Protein AF-A0A7S4B720-F1 (afdb_monomer_lite)

pLDDT: mean 81.66, std 22.0, range [28.72, 98.75]

Secondary structure (DSSP, 8-state):
-EEEEE-TTSS--GGGT-SS---TT-SS---PPTTS--HHHHHHHHHIIIIIHHHHHHHHHTTT--EEEEE-HHHHHH-HHHHHHHHHHHHTTSEEEEE--SSS--GGGS-HHHHHHHHHHHHHHHHHHT----EE--SS---SSHHHHHHHH---SEE----S-SS-EEEEEEEE--TTHHHHHHHHTTT-PPP--PPPP-----------TTS-HHHHHHHHHHHHHHHHHHTT-PPPPPPPEEEEEEEE----SSSBGGGGSTTSS-SSHHHHHHHHHHHHHHHHHHHHTTPPP----EEE-TTTTTSHHHHS--TTS-GGGTTS--HHHHHHHHHH--

Foldseek 3Di:
DEEEEQAQQQAQFLVVVHQDGAQALAQRGDPDHGNDGDPSSNVLSVCLLVFLVVLVVVVCVVLLAAYEYQYQLSSCVVRVVVLVVLLVCVVVVRYAYAHAWVGLDDQQPDDPVVSLVRVLVSQVSCCVRRRGHQEYEYNAAHHPCNVQSCVVSVSHQAYARAADDQAKDKDKDKYFDDPPVPVVVVVVVVVDDDPDDDDDDDDDDDDDDPPCPDPPVVNVVLVVVVVVCVVCVVVVHHDDDDGDIDIDMHMYDYADPQLELSQCHPPGDDDFLVRSLVSVVVVVVVQVVCVVVVHDRGHDYHHHYSSGCSDCRNVPPDPPDDVVCVVPPDSVNVVVVVVVVD

Organism: Chrysotila carterae (NCBI:txid1322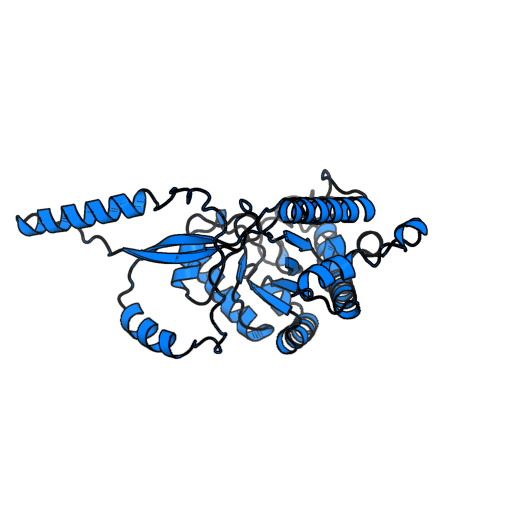1)

Structure (mmCIF, N/CA/C/O backbone):
data_AF-A0A7S4B720-F1
#
_entry.id   AF-A0A7S4B720-F1
#
loop_
_atom_site.group_PDB
_atom_site.id
_atom_site.type_symbol
_atom_site.label_atom_id
_atom_site.label_alt_id
_atom_site.label_comp_id
_atom_site.label_asym_id
_atom_site.label_entity_id
_atom_site.label_seq_id
_atom_site.pdbx_PDB_ins_code
_atom_site.Cartn_x
_atom_site.Cartn_y
_atom_site.Cartn_z
_atom_site.occupancy
_atom_site.B_iso_or_equiv
_atom_site.auth_seq_id
_atom_site.auth_comp_id
_atom_site.auth_asym_id
_atom_site.auth_atom_id
_atom_site.pdbx_PDB_model_num
ATOM 1 N N . ASN A 1 1 ? 4.677 -9.109 -8.333 1.00 90.81 1 ASN A N 1
ATOM 2 C CA . ASN A 1 1 ? 3.572 -8.506 -7.565 1.00 90.81 1 ASN A CA 1
ATOM 3 C C . ASN A 1 1 ? 3.726 -6.988 -7.593 1.00 90.81 1 ASN A C 1
ATOM 5 O O . ASN A 1 1 ? 4.637 -6.477 -6.957 1.00 90.81 1 ASN A O 1
ATOM 9 N N . PHE A 1 2 ? 2.922 -6.273 -8.382 1.00 97.00 2 PHE A N 1
ATOM 10 C CA . PHE A 1 2 ? 2.927 -4.805 -8.377 1.00 97.00 2 PHE A CA 1
ATOM 11 C C . PHE A 1 2 ? 1.880 -4.303 -7.385 1.00 97.00 2 PHE A C 1
ATOM 13 O O . PHE A 1 2 ? 0.695 -4.568 -7.581 1.00 97.00 2 PHE A O 1
ATOM 20 N N . CYS A 1 3 ? 2.309 -3.562 -6.366 1.00 98.25 3 CYS A N 1
ATOM 21 C CA . CYS A 1 3 ? 1.429 -3.014 -5.339 1.00 98.25 3 CYS A CA 1
ATOM 22 C C . CYS A 1 3 ? 1.269 -1.506 -5.541 1.00 98.25 3 CYS A C 1
ATOM 24 O O . CYS A 1 3 ? 2.248 -0.765 -5.431 1.00 98.25 3 CYS A O 1
ATOM 26 N N . ILE A 1 4 ? 0.050 -1.051 -5.833 1.00 98.50 4 ILE A N 1
ATOM 27 C CA . ILE A 1 4 ? -0.283 0.375 -5.944 1.00 98.50 4 ILE A CA 1
ATOM 28 C C . ILE A 1 4 ? -0.921 0.816 -4.627 1.00 98.50 4 ILE A C 1
ATOM 30 O O . ILE A 1 4 ? -2.033 0.393 -4.316 1.00 98.50 4 ILE A O 1
ATOM 34 N N . ASN A 1 5 ? -0.219 1.651 -3.866 1.00 98.56 5 ASN A N 1
ATOM 35 C CA . ASN A 1 5 ? -0.662 2.152 -2.567 1.00 98.56 5 ASN A CA 1
ATOM 36 C C . ASN A 1 5 ? -1.578 3.363 -2.777 1.00 98.56 5 ASN A C 1
ATOM 38 O O . ASN A 1 5 ? -1.153 4.358 -3.355 1.00 98.56 5 ASN A O 1
ATOM 42 N N . LEU A 1 6 ? -2.837 3.261 -2.359 1.00 98.44 6 LEU A N 1
ATOM 43 C CA . LEU A 1 6 ? -3.847 4.315 -2.449 1.00 98.44 6 LEU A CA 1
ATOM 44 C C . LEU A 1 6 ? -4.087 4.857 -1.044 1.00 98.44 6 LEU A C 1
ATOM 46 O O . LEU A 1 6 ? -4.819 4.256 -0.257 1.00 98.44 6 LEU A O 1
ATOM 50 N N . GLU A 1 7 ? -3.422 5.963 -0.741 1.00 98.19 7 GLU A N 1
ATOM 51 C CA . GLU A 1 7 ? -3.312 6.511 0.619 1.00 98.19 7 GLU A CA 1
ATOM 52 C C . GLU A 1 7 ? -3.725 7.985 0.663 1.00 98.19 7 GLU A C 1
ATOM 54 O O . GLU A 1 7 ? -3.916 8.555 1.732 1.00 98.19 7 GLU A O 1
ATOM 59 N N . GLU A 1 8 ? -3.852 8.618 -0.504 1.00 97.62 8 GLU A N 1
ATOM 60 C CA . GLU A 1 8 ? -4.154 10.032 -0.647 1.00 97.62 8 GLU A CA 1
ATOM 61 C C . GLU A 1 8 ? -5.555 10.367 -0.120 1.00 97.62 8 GLU A C 1
ATOM 63 O O . GLU A 1 8 ? -6.555 9.803 -0.568 1.00 97.62 8 GLU A O 1
ATOM 68 N N . GLY A 1 9 ? -5.624 11.276 0.850 1.00 96.38 9 GLY A N 1
ATOM 69 C CA . GLY A 1 9 ? -6.820 11.618 1.615 1.00 96.38 9 GLY A CA 1
ATOM 70 C C . GLY A 1 9 ? -7.002 10.806 2.902 1.00 96.38 9 GLY A C 1
ATOM 71 O O . GLY A 1 9 ? -7.971 11.064 3.616 1.00 96.38 9 GLY A O 1
ATOM 72 N N . ALA A 1 10 ? -6.116 9.852 3.196 1.00 97.50 10 ALA A N 1
ATOM 73 C CA . ALA A 1 10 ? -6.143 9.009 4.393 1.00 97.50 10 ALA A CA 1
ATOM 74 C C . ALA A 1 10 ? -4.924 9.222 5.313 1.00 97.50 10 ALA A C 1
ATOM 76 O O . ALA A 1 10 ? -4.815 8.567 6.350 1.00 97.50 10 ALA A O 1
ATOM 77 N N . GLU A 1 11 ? -3.999 10.102 4.935 1.00 95.81 11 GLU A N 1
ATOM 78 C CA . GLU A 1 11 ? -2.823 10.485 5.711 1.00 95.81 11 GLU A CA 1
ATOM 79 C C . GLU A 1 11 ? -3.152 11.305 6.971 1.00 95.81 11 GLU A C 1
ATOM 81 O O . GLU A 1 11 ? -4.201 11.952 7.028 1.00 95.81 11 GLU A O 1
ATOM 86 N N . PRO A 1 12 ? -2.230 11.353 7.958 1.00 94.56 12 PRO A N 1
ATOM 87 C CA . PRO A 1 12 ? -2.345 12.268 9.088 1.00 94.56 12 PRO A CA 1
ATOM 88 C C . PRO A 1 12 ? -2.553 13.720 8.646 1.00 94.56 12 PRO A C 1
ATOM 90 O O . PRO A 1 12 ? -1.762 14.264 7.864 1.00 94.56 12 PRO A O 1
ATOM 93 N N . SER A 1 13 ? -3.624 14.335 9.147 1.00 94.12 13 SER A N 1
ATOM 94 C CA . SER A 1 13 ? -4.125 15.625 8.684 1.00 94.12 13 SER A CA 1
ATOM 95 C C . SER A 1 13 ? -4.808 16.406 9.813 1.00 94.12 13 SER A C 1
ATOM 97 O O . SER A 1 13 ? -5.726 15.913 10.468 1.00 94.12 13 SER A O 1
ATOM 99 N N . ILE A 1 14 ? -4.410 17.667 10.022 1.00 94.75 14 ILE A N 1
ATOM 100 C CA . ILE A 1 14 ? -4.999 18.532 11.065 1.00 94.75 14 ILE A CA 1
ATOM 101 C C . ILE A 1 14 ? -6.526 18.703 10.901 1.00 94.75 14 ILE A C 1
ATOM 103 O O . ILE A 1 14 ? -7.237 18.607 11.902 1.00 94.75 14 ILE A O 1
ATOM 107 N N . PRO A 1 15 ? -7.084 18.929 9.687 1.00 94.00 15 PRO A N 1
ATOM 108 C CA . PRO A 1 15 ? -8.534 18.935 9.469 1.00 94.00 15 PRO A CA 1
ATOM 109 C C . PRO A 1 15 ? -9.268 17.666 9.916 1.00 94.00 15 PRO A C 1
ATOM 111 O O . PRO A 1 15 ? -10.451 17.747 10.245 1.00 94.00 15 PRO A O 1
ATOM 114 N N . ASP A 1 16 ? -8.581 16.523 9.944 1.00 94.31 16 ASP A N 1
ATOM 115 C CA . ASP A 1 16 ? -9.145 15.240 10.370 1.00 94.31 16 ASP A CA 1
ATOM 116 C C . ASP A 1 16 ? -9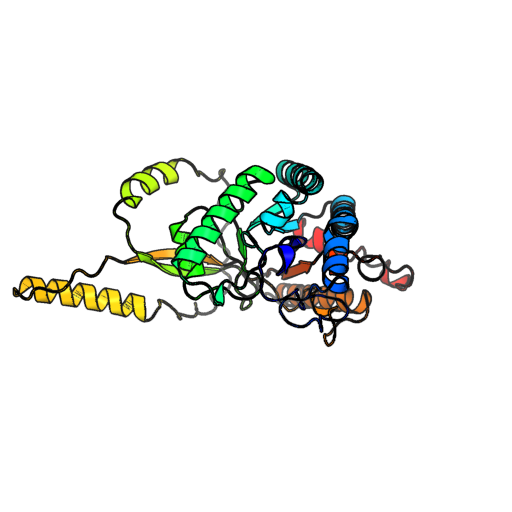.029 15.010 11.885 1.00 94.31 16 ASP A C 1
ATOM 118 O O . ASP A 1 16 ? -9.515 14.003 12.398 1.00 94.31 16 ASP A O 1
ATOM 122 N N . GLY A 1 17 ? -8.438 15.965 12.610 1.00 94.25 17 GLY A N 1
ATOM 123 C CA . GLY A 1 17 ? -8.254 15.913 14.057 1.00 94.25 17 GLY A CA 1
ATOM 124 C C . GLY A 1 17 ? -6.911 15.338 14.502 1.00 94.25 17 GLY A C 1
ATOM 125 O O . GLY A 1 17 ? -6.712 15.168 15.706 1.00 94.25 17 GLY A O 1
ATOM 126 N N . ASP A 1 18 ? -5.989 15.068 13.576 1.00 94.25 18 ASP A N 1
ATOM 127 C CA . ASP A 1 18 ? -4.639 14.631 13.926 1.00 94.25 18 ASP A CA 1
ATOM 128 C C . ASP A 1 18 ? -3.810 15.781 14.511 1.00 94.25 18 ASP A C 1
ATOM 130 O O . ASP A 1 18 ? -4.043 16.961 14.242 1.00 94.25 18 ASP A O 1
ATOM 134 N N . ALA A 1 19 ? -2.813 15.434 15.326 1.00 92.88 19 ALA A N 1
ATOM 135 C CA . ALA A 1 19 ? -1.948 16.419 15.973 1.00 92.88 19 ALA A CA 1
ATOM 136 C C . ALA A 1 19 ? -0.951 17.074 15.001 1.00 92.88 19 ALA A C 1
ATOM 138 O O . ALA A 1 19 ? -0.502 18.196 15.244 1.00 92.88 19 ALA A O 1
ATOM 139 N N . GLU A 1 20 ? -0.593 16.383 13.918 1.00 91.50 20 GLU A N 1
ATOM 140 C CA . GLU A 1 20 ? 0.465 16.779 12.989 1.00 91.50 20 GLU A CA 1
ATOM 141 C C . GLU A 1 20 ? 0.055 16.495 11.539 1.00 91.50 20 GLU A C 1
ATOM 143 O O . GLU A 1 20 ? -0.683 15.550 11.256 1.00 91.50 20 GLU A O 1
ATOM 148 N N . SER A 1 21 ? 0.558 17.317 10.615 1.00 90.69 21 SER A N 1
ATOM 149 C CA . SER A 1 21 ? 0.456 17.044 9.178 1.00 90.69 21 SER A CA 1
ATOM 150 C C . SER A 1 21 ? 1.475 15.975 8.781 1.00 90.69 21 SER A C 1
ATOM 152 O O . SER A 1 21 ? 2.580 15.941 9.324 1.00 90.69 21 SER A O 1
ATOM 154 N N . THR A 1 22 ? 1.152 15.125 7.804 1.00 89.94 22 THR A N 1
ATOM 155 C CA . THR A 1 22 ? 2.112 14.115 7.338 1.00 89.94 22 THR A CA 1
ATOM 156 C C . THR A 1 22 ? 3.419 14.737 6.824 1.00 89.94 22 THR A C 1
ATOM 158 O O . THR A 1 22 ? 3.431 15.630 5.980 1.00 89.94 22 THR A O 1
ATOM 161 N N . ALA A 1 23 ? 4.546 14.214 7.306 1.00 87.19 23 ALA A N 1
ATOM 162 C CA . ALA A 1 23 ? 5.879 14.505 6.774 1.00 87.19 23 ALA A CA 1
ATOM 163 C C . ALA A 1 23 ? 6.414 13.374 5.879 1.00 87.19 23 ALA A C 1
ATOM 165 O O . ALA A 1 23 ? 7.446 13.512 5.219 1.00 87.19 23 ALA A O 1
ATOM 166 N N . SER A 1 24 ? 5.751 12.215 5.893 1.00 88.19 24 SER A N 1
ATOM 167 C CA . SER A 1 24 ? 6.260 11.001 5.261 1.00 88.19 24 SER A CA 1
ATOM 168 C C . SER A 1 24 ? 5.882 10.943 3.787 1.00 88.19 24 SER A C 1
ATOM 170 O O . SER A 1 24 ? 4.737 11.194 3.422 1.00 88.19 24 SER A O 1
ATOM 172 N N . LEU A 1 25 ? 6.844 10.535 2.953 1.00 89.50 25 LEU A N 1
ATOM 173 C CA . LEU A 1 25 ? 6.674 10.380 1.504 1.00 89.50 25 LEU A CA 1
ATOM 174 C C . LEU A 1 25 ? 6.223 11.677 0.797 1.00 89.50 25 LEU A C 1
ATOM 176 O O . LEU A 1 25 ? 5.516 11.620 -0.205 1.00 89.50 25 LEU A O 1
ATOM 180 N N . CYS A 1 26 ? 6.679 12.826 1.308 1.00 89.44 26 CYS A N 1
ATOM 181 C CA . CYS A 1 26 ? 6.586 14.147 0.677 1.00 89.44 26 CYS A CA 1
ATOM 182 C C . CYS A 1 26 ? 7.930 14.539 0.036 1.00 89.44 26 CYS A C 1
ATOM 184 O O . CYS A 1 26 ? 8.987 14.129 0.515 1.00 89.44 26 CYS A O 1
ATOM 186 N N . GLU A 1 27 ? 7.912 15.387 -0.998 1.00 88.38 27 GLU A N 1
ATOM 187 C CA . GLU A 1 27 ? 9.112 15.829 -1.741 1.00 88.38 27 GLU A CA 1
ATOM 188 C C . GLU A 1 27 ? 10.078 16.702 -0.934 1.00 88.38 27 GLU A C 1
ATOM 190 O O . GLU A 1 27 ? 11.240 16.834 -1.305 1.00 88.38 27 GLU A O 1
ATOM 195 N N . CYS A 1 28 ? 9.619 17.330 0.145 1.00 81.25 28 CYS A N 1
ATOM 196 C CA . CYS A 1 28 ? 10.456 18.162 1.013 1.00 81.25 28 CYS A CA 1
ATOM 197 C C . CYS A 1 28 ? 10.357 17.780 2.495 1.00 81.25 28 CYS A C 1
ATOM 199 O O . CYS A 1 28 ? 10.908 18.484 3.332 1.00 81.25 28 CYS A O 1
ATOM 201 N N . GLY A 1 29 ? 9.674 16.678 2.827 1.00 81.31 29 GLY A N 1
ATOM 202 C CA . GLY A 1 29 ? 9.188 16.458 4.191 1.00 81.31 29 GLY A CA 1
ATOM 203 C C . GLY A 1 29 ? 8.140 17.504 4.594 1.00 81.31 29 GLY A C 1
ATOM 204 O O . GLY A 1 29 ? 7.589 18.186 3.730 1.00 81.31 29 GLY A O 1
ATOM 205 N N . SER A 1 30 ? 7.875 17.608 5.896 1.00 82.56 30 SER A N 1
ATOM 206 C CA . SER A 1 30 ? 7.086 18.683 6.507 1.00 82.56 30 SER A CA 1
ATOM 207 C C . SER A 1 30 ? 7.862 19.229 7.700 1.00 82.56 30 SER A C 1
ATOM 209 O O . SER A 1 30 ? 8.307 18.457 8.549 1.00 82.56 30 SER A O 1
ATOM 211 N N . ASP A 1 31 ? 8.003 20.553 7.746 1.00 84.69 31 ASP A N 1
ATOM 212 C CA . ASP A 1 31 ? 8.558 21.300 8.884 1.00 84.69 31 ASP A CA 1
ATOM 213 C C . ASP A 1 31 ? 7.449 22.039 9.662 1.00 84.69 31 ASP A C 1
ATOM 215 O O . ASP A 1 31 ? 7.727 22.888 10.516 1.00 84.69 31 ASP A O 1
ATOM 219 N N . ALA A 1 32 ? 6.174 21.772 9.348 1.00 90.12 32 ALA A N 1
ATOM 220 C CA . ALA A 1 32 ? 5.057 22.429 10.013 1.00 90.12 32 ALA A CA 1
ATOM 221 C C . ALA A 1 32 ? 4.979 22.006 11.493 1.00 90.12 32 ALA A C 1
ATOM 223 O O . ALA A 1 32 ? 4.982 20.809 11.789 1.00 90.12 32 ALA A O 1
ATOM 224 N N . PRO A 1 33 ? 4.874 22.958 12.442 1.00 91.19 33 PRO A N 1
ATOM 225 C CA . PRO A 1 33 ? 4.701 22.623 13.851 1.00 91.19 33 PRO A CA 1
ATOM 226 C C . PRO A 1 33 ? 3.392 21.858 14.120 1.00 91.19 33 PRO A C 1
ATOM 228 O O . PRO A 1 33 ? 2.418 22.039 13.380 1.00 91.19 33 PRO A O 1
ATOM 231 N N . PRO A 1 34 ? 3.308 21.092 15.225 1.00 92.94 34 PRO A N 1
ATOM 232 C CA . PRO A 1 34 ? 2.064 20.449 15.641 1.00 92.94 34 PRO A CA 1
ATOM 233 C C . PRO A 1 34 ? 0.896 21.439 15.739 1.00 92.94 34 PRO A C 1
ATOM 235 O O . PRO A 1 34 ? 1.052 22.569 16.212 1.00 92.94 34 PRO A O 1
ATOM 238 N N . GLY A 1 35 ? -0.282 21.018 15.281 1.00 94.50 35 GLY A N 1
ATOM 239 C CA . GLY A 1 35 ? -1.492 21.842 15.200 1.00 94.50 35 GLY A CA 1
ATOM 240 C C . GLY A 1 35 ? -1.545 22.811 14.011 1.00 94.50 35 GLY A C 1
ATOM 241 O O . GLY A 1 35 ? -2.560 23.487 13.835 1.00 94.50 35 GLY A O 1
ATOM 242 N N . ILE A 1 36 ? -0.497 22.886 13.183 1.00 95.44 36 ILE A N 1
ATOM 243 C CA . ILE A 1 36 ? -0.461 23.711 11.971 1.00 95.44 36 ILE A CA 1
ATOM 244 C C . ILE A 1 36 ? -0.543 22.822 10.730 1.00 95.44 36 ILE A C 1
ATOM 246 O O . ILE A 1 36 ? 0.122 21.792 10.618 1.00 95.44 36 ILE A O 1
ATOM 250 N N . ARG A 1 37 ? -1.379 23.242 9.778 1.00 95.25 37 ARG A N 1
ATOM 251 C CA . ARG A 1 37 ? -1.509 22.591 8.474 1.00 95.25 37 ARG A CA 1
ATOM 252 C C . ARG A 1 37 ? -0.276 22.838 7.618 1.00 95.25 37 ARG A C 1
ATOM 254 O O . ARG A 1 37 ? 0.088 23.994 7.394 1.00 95.25 37 ARG A O 1
ATOM 261 N N . ASP A 1 38 ? 0.293 21.769 7.077 1.00 95.25 38 ASP A N 1
ATOM 262 C CA . ASP A 1 38 ? 1.259 21.852 5.987 1.00 95.25 38 ASP A CA 1
ATOM 263 C C . ASP A 1 38 ? 0.534 21.759 4.639 1.00 95.25 38 ASP A C 1
ATOM 265 O O . ASP A 1 38 ? 0.298 20.680 4.096 1.00 95.25 38 ASP A O 1
ATOM 269 N N . LEU A 1 39 ? 0.202 22.919 4.076 1.00 94.75 39 LEU A N 1
ATOM 270 C CA . LEU A 1 39 ? -0.474 22.992 2.781 1.00 94.75 39 LEU A CA 1
ATOM 271 C C . LEU A 1 39 ? 0.395 22.467 1.627 1.00 94.75 39 LEU A C 1
ATOM 273 O O . LEU A 1 39 ? -0.147 22.061 0.598 1.00 94.75 39 LEU A O 1
ATOM 277 N N . ALA A 1 40 ? 1.726 22.473 1.768 1.00 93.75 40 ALA A N 1
ATOM 278 C CA . ALA A 1 40 ? 2.601 21.887 0.763 1.00 93.75 40 ALA A CA 1
ATOM 279 C C . ALA A 1 40 ? 2.460 20.362 0.786 1.00 93.75 40 ALA A C 1
ATOM 281 O O . ALA A 1 40 ? 2.178 19.781 -0.262 1.00 93.75 40 ALA A O 1
ATOM 282 N N . ALA A 1 41 ? 2.554 19.736 1.963 1.00 93.56 41 ALA A N 1
ATOM 283 C CA . ALA A 1 41 ? 2.352 18.295 2.123 1.00 93.56 41 ALA A CA 1
ATOM 284 C C . ALA A 1 41 ? 0.955 17.849 1.655 1.00 93.56 41 ALA A C 1
ATOM 286 O O . ALA A 1 41 ? 0.851 16.921 0.852 1.00 93.56 41 ALA A O 1
ATOM 287 N N . GLU A 1 42 ? -0.104 18.555 2.068 1.00 95.38 42 GLU A N 1
ATOM 288 C CA . GLU A 1 42 ? -1.479 18.285 1.618 1.00 95.38 42 GLU A CA 1
ATOM 289 C C . GLU A 1 42 ? -1.576 18.329 0.083 1.00 95.38 42 GLU A C 1
ATOM 291 O O . GLU A 1 42 ? -2.041 17.380 -0.545 1.00 95.38 42 GLU A O 1
ATOM 296 N N . SER A 1 43 ? -1.042 19.380 -0.553 1.00 95.56 43 SER A N 1
ATOM 297 C CA . SER A 1 43 ? -1.082 19.513 -2.017 1.00 95.56 43 SER A CA 1
ATOM 298 C C . SER A 1 43 ? -0.273 18.436 -2.763 1.00 95.56 43 SER A C 1
ATOM 300 O O . SER A 1 43 ? -0.603 18.082 -3.900 1.00 95.56 43 SER A O 1
ATOM 302 N N . MET A 1 44 ? 0.772 17.878 -2.138 1.00 95.81 44 MET A N 1
ATOM 303 C CA . MET A 1 44 ? 1.531 16.749 -2.690 1.00 95.81 44 MET A CA 1
ATOM 304 C C . MET A 1 44 ? 0.717 15.455 -2.644 1.00 95.81 44 MET A C 1
ATOM 306 O O . MET A 1 44 ? 0.695 14.716 -3.630 1.00 95.81 44 MET A O 1
ATOM 310 N N . PHE A 1 45 ? 0.004 15.195 -1.547 1.00 96.50 45 PHE A N 1
ATOM 311 C CA . PHE A 1 45 ? -0.931 14.071 -1.467 1.00 96.50 45 PHE A CA 1
ATOM 312 C C . PHE A 1 45 ? -2.087 14.251 -2.460 1.00 96.50 45 PHE A C 1
ATOM 314 O O . PHE A 1 45 ? -2.377 13.344 -3.240 1.00 96.50 45 PHE A O 1
ATOM 321 N N . GLU A 1 46 ? -2.660 15.451 -2.567 1.00 96.94 46 GLU A N 1
ATOM 322 C CA . GLU A 1 46 ? -3.687 15.754 -3.572 1.00 96.94 46 GLU A CA 1
ATOM 323 C C . GLU A 1 46 ? -3.221 15.464 -5.009 1.00 96.94 46 GLU A C 1
ATOM 325 O O . GLU A 1 46 ? -4.024 15.054 -5.849 1.00 96.94 46 GLU A O 1
ATOM 330 N N . TYR A 1 47 ? -1.933 15.629 -5.336 1.00 97.88 47 TYR A N 1
ATOM 331 C CA . TYR A 1 47 ? -1.426 15.271 -6.665 1.00 97.88 47 TYR A CA 1
ATOM 332 C C . TYR A 1 47 ? -1.668 13.793 -6.997 1.00 97.88 47 TYR A C 1
ATOM 334 O O . TYR A 1 47 ? -2.044 13.470 -8.133 1.00 97.88 47 TYR A O 1
ATOM 342 N N . GLY A 1 48 ? -1.476 12.895 -6.028 1.00 97.19 48 GLY A N 1
ATOM 343 C CA . GLY A 1 48 ? -1.668 11.460 -6.216 1.00 97.19 48 GLY A CA 1
ATOM 344 C C . GLY A 1 48 ? -3.118 11.108 -6.539 1.00 97.19 48 GLY A C 1
ATOM 345 O O . GLY A 1 48 ? -3.360 10.427 -7.541 1.00 97.19 48 GLY A O 1
ATOM 346 N N . SER A 1 49 ? -4.093 11.635 -5.795 1.00 96.19 49 SER A N 1
ATOM 347 C CA . SER A 1 49 ? -5.519 11.373 -6.058 1.00 96.19 49 SER A CA 1
ATOM 348 C C . SER A 1 49 ? -6.032 12.085 -7.317 1.00 96.19 49 SER A C 1
ATOM 350 O O . SER A 1 49 ? -6.783 11.509 -8.109 1.00 96.19 49 SER A O 1
ATOM 352 N N . ARG A 1 50 ? -5.576 13.316 -7.578 1.00 97.56 50 ARG A N 1
ATOM 353 C CA . ARG A 1 50 ? -6.053 14.135 -8.709 1.00 97.56 50 ARG A CA 1
ATOM 354 C C . ARG A 1 50 ? -5.443 13.749 -10.050 1.00 97.56 50 ARG A C 1
ATOM 356 O O . ARG A 1 50 ? -6.094 13.882 -11.086 1.00 97.56 50 ARG A O 1
ATOM 363 N N . VAL A 1 51 ? -4.177 13.330 -10.069 1.00 97.81 51 VAL A N 1
ATOM 364 C CA . VAL A 1 51 ? -3.400 13.178 -11.312 1.00 97.81 51 VAL A CA 1
ATOM 365 C C . VAL A 1 51 ? -2.613 11.872 -11.347 1.00 97.81 51 VAL A C 1
ATOM 367 O O . VAL A 1 51 ? -2.683 11.148 -12.347 1.00 97.81 51 VAL A O 1
ATOM 370 N N . GLY A 1 52 ? -1.848 11.588 -10.291 1.00 97.31 52 GLY A N 1
ATOM 371 C CA . GLY A 1 52 ? -0.901 10.475 -10.232 1.00 97.31 52 GLY A CA 1
ATOM 372 C C . GLY A 1 52 ? -1.567 9.127 -10.480 1.00 97.31 52 GLY A C 1
ATOM 373 O O . GLY A 1 52 ? -1.163 8.400 -11.390 1.00 97.31 52 GLY A O 1
ATOM 374 N N . THR A 1 53 ? -2.653 8.845 -9.759 1.00 97.88 53 THR A N 1
ATOM 375 C CA . THR A 1 53 ? -3.367 7.561 -9.807 1.00 97.88 53 THR A CA 1
ATOM 376 C C . THR A 1 53 ? -3.860 7.271 -11.213 1.00 97.88 53 THR A C 1
ATOM 378 O O . THR A 1 53 ? -3.535 6.240 -11.794 1.00 97.88 53 THR A O 1
ATOM 381 N N . TRP A 1 54 ? -4.527 8.233 -11.847 1.00 97.62 54 TRP A N 1
ATOM 382 C CA . TRP A 1 54 ? -5.009 8.089 -13.220 1.00 97.62 54 TRP A CA 1
ATOM 383 C C . TRP A 1 54 ? -3.889 7.824 -14.230 1.00 97.62 54 TRP A C 1
ATOM 385 O O . TRP A 1 54 ? -4.092 7.102 -15.210 1.00 97.62 54 TRP A O 1
ATOM 395 N N . ARG A 1 55 ? -2.705 8.414 -14.025 1.00 96.19 55 ARG A N 1
ATOM 396 C CA . ARG A 1 55 ? -1.543 8.173 -14.890 1.00 96.19 55 ARG A CA 1
ATOM 397 C C . ARG A 1 55 ? -0.991 6.762 -14.700 1.00 96.19 55 ARG A C 1
ATOM 399 O O . ARG A 1 55 ? -0.738 6.098 -15.704 1.00 96.19 55 ARG A O 1
ATOM 406 N N . VAL A 1 56 ? -0.880 6.299 -13.455 1.00 95.94 56 VAL A N 1
ATOM 407 C CA . VAL A 1 56 ? -0.460 4.929 -13.121 1.00 95.94 56 VAL A CA 1
ATOM 408 C C . VAL A 1 56 ? -1.442 3.910 -13.702 1.00 95.94 56 VAL A C 1
ATOM 410 O O . VAL A 1 56 ? -1.030 3.041 -14.467 1.00 95.94 56 VAL A O 1
ATOM 413 N N . LEU A 1 57 ? -2.748 4.066 -13.465 1.00 94.56 57 LEU A N 1
ATOM 414 C CA . LEU A 1 57 ? -3.765 3.140 -13.981 1.00 94.56 57 LEU A CA 1
ATOM 415 C C . LEU A 1 57 ? -3.741 3.042 -15.515 1.00 94.56 57 LEU A C 1
ATOM 417 O O . LEU A 1 57 ? -3.841 1.945 -16.065 1.00 94.56 57 LEU A O 1
ATOM 421 N N . ARG A 1 58 ? -3.541 4.161 -16.232 1.00 94.44 58 ARG A N 1
ATOM 422 C CA . ARG A 1 58 ? -3.354 4.138 -17.696 1.00 94.44 58 ARG A CA 1
ATOM 423 C C . ARG A 1 58 ? -2.093 3.383 -18.113 1.00 94.44 58 ARG A C 1
ATOM 425 O O . ARG A 1 58 ? -2.141 2.659 -19.107 1.00 94.44 58 ARG A O 1
ATOM 432 N N . ALA A 1 59 ? -0.988 3.536 -17.383 1.00 89.88 59 ALA A N 1
ATOM 433 C CA . ALA A 1 59 ? 0.260 2.841 -17.685 1.00 89.88 59 ALA A CA 1
ATOM 434 C C . ALA A 1 59 ? 0.105 1.315 -17.563 1.00 89.88 59 ALA A C 1
ATOM 436 O O . ALA A 1 59 ? 0.506 0.607 -18.490 1.00 89.88 59 ALA A O 1
ATOM 437 N N . PHE A 1 60 ? -0.552 0.834 -16.502 1.00 91.12 60 PHE A N 1
ATOM 438 C CA . PHE A 1 60 ? -0.880 -0.586 -16.312 1.00 91.12 60 PHE A CA 1
ATOM 439 C C . PHE A 1 60 ? -1.863 -1.090 -17.372 1.00 91.12 60 PHE A C 1
ATOM 441 O O . PHE A 1 60 ? -1.577 -2.067 -18.062 1.00 91.12 60 PHE A O 1
ATOM 448 N N . LYS A 1 61 ? -2.966 -0.362 -17.601 1.00 88.38 61 LYS A N 1
ATOM 449 C CA . LYS A 1 61 ? -3.975 -0.722 -18.611 1.00 88.38 61 LYS A CA 1
ATOM 450 C C . LYS A 1 61 ? -3.388 -0.826 -20.019 1.00 88.38 61 LYS A C 1
ATOM 452 O O . LYS A 1 61 ? -3.709 -1.756 -20.745 1.00 88.38 61 LYS A O 1
ATOM 457 N N . SER A 1 62 ? -2.510 0.101 -20.411 1.00 88.62 62 SER A N 1
ATOM 458 C CA . SER A 1 62 ? -1.868 0.081 -21.739 1.00 88.62 62 SER A CA 1
ATOM 459 C C . SER A 1 62 ? -0.962 -1.132 -21.979 1.00 88.62 62 SER A C 1
ATOM 461 O O . SER A 1 62 ? -0.585 -1.394 -23.119 1.00 88.62 62 SER A O 1
ATOM 463 N N . ARG A 1 63 ? -0.599 -1.847 -20.910 1.00 85.44 63 ARG A N 1
ATOM 464 C CA . ARG A 1 63 ? 0.312 -2.994 -20.926 1.00 85.44 63 ARG A CA 1
ATOM 465 C C . ARG A 1 63 ? -0.369 -4.296 -20.513 1.00 85.44 63 ARG A C 1
ATOM 467 O O . ARG A 1 63 ? 0.319 -5.302 -20.406 1.00 85.44 63 ARG A O 1
ATOM 474 N N . ASP A 1 64 ? -1.684 -4.253 -20.291 1.00 87.62 64 ASP A N 1
ATOM 475 C CA . ASP A 1 64 ? -2.486 -5.372 -19.793 1.00 87.62 64 ASP A CA 1
ATOM 476 C C . ASP A 1 64 ? -1.915 -6.006 -18.511 1.00 87.62 64 ASP A C 1
ATOM 478 O O . ASP A 1 64 ? -2.017 -7.205 -18.290 1.00 87.62 64 ASP A O 1
ATOM 482 N N . ALA A 1 65 ? -1.259 -5.194 -17.674 1.00 86.62 65 ALA A N 1
ATOM 483 C CA . ALA A 1 65 ? -0.589 -5.674 -16.473 1.00 86.62 65 ALA A CA 1
ATOM 484 C C . ALA A 1 65 ? -1.549 -5.658 -15.269 1.00 86.62 65 ALA A C 1
ATOM 486 O O . ALA A 1 65 ? -2.163 -4.611 -15.013 1.00 86.62 65 ALA A O 1
ATOM 487 N N . PRO A 1 66 ? -1.653 -6.758 -14.499 1.00 92.44 66 PRO A N 1
ATOM 488 C CA . PRO A 1 66 ? -2.415 -6.775 -13.260 1.00 92.44 66 PRO A CA 1
ATOM 489 C C . PRO A 1 66 ? -1.668 -6.043 -12.138 1.00 92.44 66 PRO A C 1
ATOM 491 O O . PRO A 1 66 ? -0.440 -5.906 -12.162 1.00 92.44 66 PRO A O 1
ATOM 494 N N . ALA A 1 67 ? -2.414 -5.595 -11.132 1.00 95.88 67 ALA A N 1
ATOM 495 C CA . ALA A 1 67 ? -1.859 -4.984 -9.926 1.00 95.88 67 ALA A CA 1
ATOM 496 C C . ALA A 1 67 ? -2.699 -5.328 -8.695 1.00 95.88 67 ALA A C 1
ATOM 498 O O . ALA A 1 67 ? -3.904 -5.546 -8.803 1.00 95.88 67 ALA A O 1
ATOM 499 N N . THR A 1 68 ? -2.077 -5.307 -7.522 1.00 98.44 68 THR A N 1
ATOM 500 C CA . THR A 1 68 ? -2.786 -5.340 -6.243 1.00 98.44 68 THR A CA 1
ATOM 501 C C . THR A 1 68 ? -2.896 -3.916 -5.710 1.00 98.44 68 THR A C 1
ATOM 503 O O . THR A 1 68 ? -1.901 -3.198 -5.595 1.00 98.44 68 THR A O 1
ATOM 506 N N . LEU A 1 69 ? -4.115 -3.487 -5.403 1.00 98.56 69 LEU A N 1
ATOM 507 C CA . LEU A 1 69 ? -4.393 -2.182 -4.814 1.00 98.56 69 LEU A CA 1
ATOM 508 C C . LEU A 1 69 ? -4.234 -2.297 -3.301 1.00 98.56 69 LEU A C 1
ATOM 510 O O . LEU A 1 69 ? -5.007 -3.000 -2.658 1.00 98.56 69 LEU A O 1
ATOM 514 N N . PHE A 1 70 ? -3.235 -1.627 -2.739 1.00 98.62 70 PHE A N 1
ATOM 515 C CA . PHE A 1 70 ? -3.070 -1.470 -1.295 1.00 98.62 70 PHE A CA 1
ATOM 516 C C . PHE A 1 70 ? -3.862 -0.226 -0.894 1.00 98.62 70 PHE A C 1
ATOM 518 O O . PHE A 1 70 ? -3.351 0.887 -0.967 1.00 98.62 70 PHE A O 1
ATOM 525 N N . ALA A 1 71 ? -5.143 -0.402 -0.573 1.00 98.56 71 ALA A N 1
ATOM 526 C CA . ALA A 1 71 ? -6.091 0.702 -0.469 1.00 98.56 71 ALA A CA 1
ATOM 527 C C . ALA A 1 71 ? -6.448 1.046 0.977 1.00 98.56 71 ALA A C 1
ATOM 529 O O . ALA A 1 71 ? -6.983 0.204 1.702 1.00 98.56 71 ALA A O 1
ATOM 530 N N . CYS A 1 72 ? -6.215 2.297 1.375 1.00 98.62 72 CYS A N 1
ATOM 531 C CA . CYS A 1 72 ? -6.848 2.857 2.560 1.00 98.62 72 CYS A CA 1
ATOM 532 C C . CYS A 1 72 ? -8.326 3.104 2.248 1.00 98.62 72 CYS A C 1
ATOM 534 O O . CYS A 1 72 ? -8.666 3.704 1.224 1.00 98.62 72 CYS A O 1
ATOM 536 N N . ALA A 1 73 ? -9.221 2.657 3.124 1.00 98.50 73 ALA A N 1
ATOM 537 C CA . ALA A 1 73 ? -10.654 2.763 2.864 1.00 98.50 73 ALA A CA 1
ATOM 538 C C . ALA A 1 73 ? -11.114 4.225 2.708 1.00 98.50 73 ALA A C 1
ATOM 540 O O . ALA A 1 73 ? -11.854 4.552 1.778 1.00 98.50 73 ALA A O 1
ATOM 541 N N . GLN A 1 74 ? -10.595 5.127 3.545 1.00 98.31 74 GLN A N 1
ATOM 542 C CA . GLN A 1 74 ? -10.976 6.537 3.521 1.00 98.31 74 GLN A CA 1
ATOM 543 C C . GLN A 1 74 ? -10.584 7.262 2.221 1.00 98.31 74 GLN A C 1
ATOM 545 O O . GLN A 1 74 ? -11.307 8.156 1.779 1.00 98.31 74 GLN A O 1
ATOM 550 N N . THR A 1 75 ? -9.495 6.859 1.558 1.00 98.25 75 THR A N 1
ATOM 551 C CA . THR A 1 75 ? -9.134 7.384 0.229 1.00 98.25 75 THR A CA 1
ATOM 552 C C . THR A 1 75 ? -10.277 7.176 -0.764 1.00 98.25 75 THR A C 1
ATOM 554 O O . THR A 1 75 ? -10.629 8.080 -1.521 1.00 98.25 75 THR A O 1
ATOM 557 N N . LEU A 1 76 ? -10.918 6.006 -0.735 1.00 97.94 76 LEU A N 1
ATOM 558 C CA . LEU A 1 76 ? -12.013 5.677 -1.649 1.00 97.94 76 LEU A CA 1
ATOM 559 C C . LEU A 1 76 ? -13.341 6.312 -1.230 1.00 97.94 76 LEU A C 1
ATOM 561 O O . LEU A 1 76 ? -14.138 6.672 -2.095 1.00 97.94 76 LEU A O 1
ATOM 565 N N . GLU A 1 77 ? -13.558 6.515 0.070 1.00 97.81 77 GLU A N 1
ATOM 566 C CA . GLU A 1 77 ? -14.701 7.281 0.586 1.00 97.81 77 GLU A CA 1
ATOM 567 C C . GLU A 1 77 ? -14.657 8.749 0.136 1.00 97.81 77 GLU A C 1
ATOM 569 O O . GLU A 1 77 ? -15.692 9.334 -0.186 1.00 97.81 77 GLU A O 1
ATOM 574 N N . ARG A 1 78 ? -13.458 9.344 0.082 1.00 97.38 78 ARG A N 1
ATOM 575 C CA . ARG A 1 78 ? -13.248 10.747 -0.316 1.00 97.38 78 ARG A CA 1
ATOM 576 C C . ARG A 1 78 ? -13.223 10.958 -1.827 1.00 97.38 78 ARG A C 1
ATOM 578 O O . ARG A 1 78 ? -13.513 12.061 -2.288 1.00 97.38 78 ARG A O 1
ATOM 585 N N . HIS A 1 79 ? -12.902 9.919 -2.596 1.00 97.25 79 HIS A N 1
ATOM 586 C CA . HIS A 1 79 ? -12.744 9.989 -4.049 1.00 97.25 79 HIS A CA 1
ATOM 587 C C . HIS A 1 79 ? -13.683 9.003 -4.770 1.00 97.25 79 HIS A C 1
ATOM 589 O O . HIS A 1 79 ? -13.222 8.002 -5.328 1.00 97.25 79 HIS A O 1
ATOM 595 N N . PRO A 1 80 ? -15.004 9.272 -4.812 1.00 96.31 80 PRO A N 1
ATOM 596 C CA . PRO A 1 80 ? -15.984 8.345 -5.380 1.00 96.31 80 PRO A CA 1
ATOM 597 C C . PRO A 1 80 ? -15.768 8.078 -6.876 1.00 96.31 80 PRO A C 1
ATOM 599 O O . PRO A 1 80 ? -15.971 6.948 -7.323 1.00 96.31 80 PRO A O 1
ATOM 602 N N . GLU A 1 81 ? -15.306 9.059 -7.665 1.00 96.31 81 GLU A N 1
ATOM 603 C CA . GLU A 1 81 ? -14.969 8.801 -9.072 1.00 96.31 81 GLU A CA 1
ATOM 604 C C . GLU A 1 81 ? -13.800 7.820 -9.232 1.00 96.31 81 GLU A C 1
ATOM 606 O O . GLU A 1 81 ? -13.799 6.999 -10.153 1.00 96.31 81 GLU A O 1
ATOM 611 N N . LEU A 1 82 ? -12.825 7.871 -8.320 1.00 97.12 82 LEU A N 1
ATOM 612 C CA . LEU A 1 82 ? -11.700 6.945 -8.303 1.00 97.12 82 LEU A CA 1
ATOM 613 C C . LEU A 1 82 ? -12.165 5.553 -7.867 1.00 97.12 82 LEU A C 1
ATOM 615 O O . LEU A 1 82 ? -11.826 4.573 -8.528 1.00 97.12 82 LEU A O 1
ATOM 619 N N . ALA A 1 83 ? -12.990 5.468 -6.819 1.00 97.81 83 ALA A N 1
ATOM 620 C CA . ALA A 1 83 ? -13.567 4.209 -6.355 1.00 97.81 83 ALA A CA 1
ATOM 621 C C . ALA A 1 83 ? -14.326 3.485 -7.479 1.00 97.81 83 ALA A C 1
ATOM 623 O O . ALA A 1 83 ? -14.082 2.305 -7.720 1.00 97.81 83 ALA A O 1
ATOM 624 N N . LEU A 1 84 ? -15.161 4.197 -8.246 1.00 97.75 84 LEU A N 1
ATOM 625 C CA . LEU A 1 84 ? -15.881 3.620 -9.389 1.00 97.75 84 LEU A CA 1
ATOM 626 C C . LEU A 1 84 ? -14.935 3.077 -10.473 1.00 97.75 84 LEU A C 1
ATOM 628 O O . LEU A 1 84 ? -15.153 1.988 -11.005 1.00 97.75 84 LEU A O 1
ATOM 632 N N . ALA A 1 85 ? -13.867 3.811 -10.798 1.00 96.88 85 ALA A N 1
ATOM 633 C CA . ALA A 1 85 ? -12.896 3.372 -11.800 1.00 96.88 85 ALA A CA 1
ATOM 634 C C . ALA A 1 85 ? -12.104 2.132 -11.353 1.00 96.88 85 ALA A C 1
ATOM 636 O O . ALA A 1 85 ? -11.848 1.232 -12.159 1.00 96.88 85 ALA A O 1
ATOM 637 N N . LEU A 1 86 ? -11.726 2.073 -10.074 1.00 97.88 86 LEU A N 1
ATOM 638 C CA . LEU A 1 86 ? -11.024 0.931 -9.493 1.00 97.88 86 LEU A CA 1
ATOM 639 C C . LEU A 1 86 ? -11.940 -0.288 -9.389 1.00 97.88 86 LEU A C 1
ATOM 641 O O . LEU A 1 86 ? -11.531 -1.368 -9.806 1.00 97.88 86 LEU A O 1
ATOM 645 N N . GLN A 1 87 ? -13.187 -0.108 -8.942 1.00 98.25 87 GLN A N 1
ATOM 646 C CA . GLN A 1 87 ? -14.196 -1.168 -8.881 1.00 98.25 87 GLN A CA 1
ATOM 647 C C . GLN A 1 87 ? -14.399 -1.820 -10.253 1.00 98.25 87 GLN A C 1
ATOM 649 O O . GLN A 1 87 ? -14.395 -3.044 -10.357 1.00 98.25 87 GLN A O 1
ATOM 654 N N . ALA A 1 88 ? -14.509 -1.026 -11.324 1.00 96.81 88 ALA A N 1
ATOM 655 C CA . ALA A 1 88 ? -14.596 -1.567 -12.679 1.00 96.81 88 ALA A CA 1
ATOM 656 C C . ALA A 1 88 ? -13.369 -2.432 -13.026 1.00 96.81 88 ALA A C 1
ATOM 658 O O . ALA A 1 88 ? -13.507 -3.521 -13.576 1.00 96.81 88 ALA A O 1
ATOM 659 N N . GLY A 1 89 ? -12.164 -1.992 -12.650 1.00 96.31 89 GLY A N 1
ATOM 660 C CA . GLY A 1 89 ? -10.945 -2.784 -12.820 1.00 96.31 89 GLY A CA 1
ATOM 661 C C . GLY A 1 89 ? -10.906 -4.074 -11.993 1.00 96.31 89 GLY A C 1
ATOM 662 O O . GLY A 1 89 ? -10.415 -5.080 -12.499 1.00 96.31 89 GLY A O 1
ATOM 663 N N . VAL A 1 90 ? -11.452 -4.067 -10.774 1.00 96.88 90 VAL A N 1
ATOM 664 C CA . VAL A 1 90 ? -11.592 -5.266 -9.927 1.00 96.88 90 VAL A CA 1
ATOM 665 C C . VAL A 1 90 ? -12.577 -6.258 -10.554 1.00 96.88 90 VAL A C 1
ATOM 667 O O . VAL A 1 90 ? -12.252 -7.432 -10.701 1.00 96.88 90 VAL A O 1
ATOM 670 N N . VAL A 1 91 ? -13.747 -5.794 -11.007 1.00 96.12 91 VAL A N 1
ATOM 671 C CA . VAL A 1 91 ? -14.762 -6.638 -11.673 1.00 96.12 91 VAL A CA 1
ATOM 672 C C . VAL A 1 91 ? -14.235 -7.246 -12.976 1.00 96.12 91 VAL A C 1
ATOM 674 O O . VAL A 1 91 ? -14.540 -8.392 -13.294 1.00 96.12 91 VAL A O 1
ATOM 677 N N . GLU A 1 92 ? -13.414 -6.502 -13.719 1.00 94.25 92 GLU A N 1
ATOM 678 C CA . GLU A 1 92 ? -12.728 -6.991 -14.921 1.00 94.25 92 GLU A CA 1
ATOM 679 C C . GLU A 1 92 ? -11.564 -7.957 -14.611 1.00 94.25 92 GLU A C 1
ATOM 681 O O . GLU A 1 92 ? -10.943 -8.472 -15.538 1.00 94.25 92 GLU A O 1
ATOM 686 N N . GLY A 1 93 ? -11.238 -8.199 -13.336 1.00 93.00 93 GLY A N 1
ATOM 687 C CA . GLY A 1 93 ? -10.136 -9.074 -12.926 1.00 93.00 93 GLY A CA 1
ATOM 688 C C . GLY A 1 93 ? -8.742 -8.485 -13.157 1.00 93.00 93 GLY A C 1
ATOM 689 O O . GLY A 1 93 ? -7.755 -9.216 -13.110 1.00 93.00 93 GLY A O 1
ATOM 690 N N . ARG A 1 94 ? -8.631 -7.172 -13.409 1.00 93.88 94 ARG A N 1
ATOM 691 C CA . ARG A 1 94 ? -7.332 -6.487 -13.557 1.00 93.88 94 ARG A CA 1
ATOM 692 C C . ARG A 1 94 ? -6.670 -6.196 -12.220 1.00 93.88 94 ARG A C 1
ATOM 694 O O . ARG A 1 94 ? -5.443 -6.105 -12.159 1.00 93.88 94 ARG A O 1
ATOM 701 N N . TYR A 1 95 ? -7.477 -5.977 -11.186 1.00 96.19 95 TYR A N 1
ATOM 702 C CA . TYR A 1 95 ? -6.996 -5.558 -9.880 1.00 96.19 95 TYR A CA 1
ATOM 703 C C . TYR A 1 95 ? -7.425 -6.528 -8.788 1.00 96.19 95 TYR A C 1
ATOM 705 O O . TYR A 1 95 ? -8.599 -6.877 -8.693 1.00 96.19 95 TYR A O 1
ATOM 713 N N . ASP A 1 96 ? -6.464 -6.905 -7.954 1.00 97.25 96 ASP A N 1
ATOM 714 C CA . ASP A 1 96 ? -6.712 -7.499 -6.643 1.00 97.25 96 ASP A CA 1
ATOM 715 C C . ASP A 1 96 ? -6.806 -6.390 -5.579 1.00 97.25 96 ASP A C 1
ATOM 717 O O . ASP A 1 96 ? -6.263 -5.295 -5.768 1.00 97.25 96 ASP A O 1
ATOM 721 N N . VAL A 1 97 ? -7.488 -6.657 -4.465 1.00 98.00 97 VAL A N 1
ATOM 722 C CA . VAL A 1 97 ? -7.710 -5.686 -3.386 1.00 98.00 97 VAL A CA 1
ATOM 723 C C . VAL A 1 97 ? -7.053 -6.171 -2.094 1.00 98.00 97 VAL A C 1
ATOM 725 O O . VAL A 1 97 ? -7.410 -7.203 -1.526 1.00 98.00 97 VAL A O 1
ATOM 728 N N . CYS A 1 98 ? -6.127 -5.366 -1.585 1.00 98.56 98 CYS A N 1
ATOM 729 C CA . CYS A 1 98 ? -5.494 -5.529 -0.286 1.00 98.56 98 CYS A CA 1
ATOM 730 C C . CYS A 1 98 ? -5.860 -4.329 0.593 1.00 98.56 98 CYS A C 1
ATOM 732 O O . CYS A 1 98 ? -5.682 -3.172 0.205 1.00 98.56 98 CYS A O 1
ATOM 734 N N . CYS A 1 99 ? -6.391 -4.597 1.781 1.00 98.69 99 CYS A N 1
ATOM 735 C CA . CYS A 1 99 ? -6.749 -3.558 2.731 1.00 98.69 99 CYS A CA 1
ATOM 736 C C . CYS A 1 99 ? -5.486 -2.922 3.309 1.00 98.69 99 CYS A C 1
ATOM 738 O O . CYS A 1 99 ? -4.661 -3.617 3.903 1.00 98.69 99 CYS A O 1
ATOM 740 N N . HIS A 1 100 ? -5.376 -1.601 3.194 1.00 98.56 100 HIS A N 1
ATOM 741 C CA . HIS A 1 100 ? -4.260 -0.824 3.727 1.00 98.56 100 HIS A CA 1
ATOM 742 C C . HIS A 1 100 ? -4.666 0.032 4.941 1.00 98.56 100 HIS A C 1
ATOM 744 O O . HIS A 1 100 ? -4.212 1.157 5.122 1.00 98.56 100 HIS A O 1
ATOM 750 N N . GLY A 1 101 ? -5.569 -0.503 5.769 1.00 98.06 101 GLY A N 1
ATOM 751 C CA . GLY A 1 101 ? -6.188 0.201 6.895 1.00 98.06 101 GLY A CA 1
ATOM 752 C C . GLY A 1 101 ? -7.405 1.064 6.530 1.00 98.06 101 GLY A C 1
ATOM 753 O O . GLY A 1 101 ? -7.753 1.254 5.364 1.00 98.06 101 GLY A O 1
ATOM 754 N N . LEU A 1 102 ? -8.085 1.576 7.562 1.00 97.81 102 LEU A N 1
ATOM 755 C CA . LEU A 1 102 ? -9.173 2.551 7.403 1.00 97.81 102 LEU A CA 1
ATOM 756 C C . LEU A 1 102 ? -8.590 3.902 6.968 1.00 97.81 102 LEU A C 1
ATOM 758 O O . LEU A 1 102 ? -8.997 4.467 5.953 1.00 97.81 102 LEU A O 1
ATOM 762 N N . ARG A 1 103 ? -7.591 4.354 7.730 1.00 96.81 103 ARG A N 1
ATOM 763 C CA . ARG A 1 103 ? -6.687 5.471 7.451 1.00 96.81 103 ARG A CA 1
ATOM 764 C C . ARG A 1 103 ? -5.252 4.954 7.321 1.00 96.81 103 ARG A C 1
ATOM 766 O O . ARG A 1 103 ? -4.965 3.806 7.678 1.00 96.81 103 ARG A O 1
ATOM 773 N N . TRP A 1 104 ? -4.345 5.807 6.857 1.00 96.81 104 TRP A N 1
ATOM 774 C CA . TRP A 1 104 ? -2.914 5.517 6.764 1.00 96.81 104 TRP A CA 1
ATOM 775 C C . TRP A 1 104 ? -2.212 5.708 8.126 1.00 96.81 104 TRP A C 1
ATOM 777 O O . TRP A 1 104 ? -1.328 6.554 8.309 1.00 96.81 104 TRP A O 1
ATOM 787 N N . ASP A 1 105 ? -2.625 4.893 9.100 1.00 92.62 105 ASP A N 1
ATOM 788 C CA . ASP A 1 105 ? -2.254 5.013 10.515 1.00 92.62 105 ASP A CA 1
ATOM 789 C C . ASP A 1 105 ? -1.145 4.042 10.963 1.00 92.62 105 ASP A C 1
ATOM 791 O O . ASP A 1 105 ? -0.907 2.975 10.380 1.00 92.62 105 ASP A O 1
ATOM 795 N N . GLU A 1 106 ? -0.503 4.380 12.084 1.00 93.25 106 GLU A N 1
ATOM 796 C CA . GLU A 1 106 ? 0.522 3.567 12.745 1.00 93.25 106 GLU A CA 1
ATOM 797 C C . GLU A 1 106 ? -0.089 2.500 13.665 1.00 93.25 106 GLU A C 1
ATOM 799 O O . GLU A 1 106 ? -0.175 2.652 14.883 1.00 93.25 106 GLU A O 1
ATOM 804 N N . HIS A 1 107 ? -0.472 1.369 13.074 1.00 94.75 107 HIS A N 1
ATOM 805 C CA . HIS A 1 107 ? -1.087 0.246 13.790 1.00 94.75 107 HIS A CA 1
ATOM 806 C C . HIS A 1 107 ? -0.206 -0.290 14.928 1.00 94.75 107 HIS A C 1
ATOM 808 O O . HIS A 1 107 ? -0.718 -0.708 15.961 1.00 94.75 107 HIS A O 1
ATOM 814 N N . SER A 1 108 ? 1.123 -0.205 14.797 1.00 95.00 108 SER A N 1
ATOM 815 C CA . SER A 1 108 ? 2.070 -0.586 15.851 1.00 95.00 108 SER A CA 1
ATOM 816 C C . SER A 1 108 ? 1.890 0.154 17.181 1.00 95.00 108 SER A C 1
ATOM 818 O O . SER A 1 108 ? 2.370 -0.339 18.201 1.00 95.00 108 SER A O 1
ATOM 820 N N . LEU A 1 109 ? 1.237 1.322 17.171 1.00 94.06 109 LEU A N 1
ATOM 821 C CA . LEU A 1 109 ? 0.978 2.144 18.357 1.00 94.06 109 LEU A CA 1
ATOM 822 C C . LEU A 1 109 ? -0.467 2.039 18.866 1.00 94.06 109 LEU A C 1
ATOM 824 O O . LEU A 1 109 ? -0.779 2.606 19.913 1.00 94.06 109 LEU A O 1
ATOM 828 N N . MET A 1 110 ? -1.348 1.337 18.150 1.00 95.00 110 MET A N 1
ATOM 829 C CA . MET A 1 110 ? -2.748 1.192 18.542 1.00 95.00 110 MET A CA 1
ATOM 830 C C . MET A 1 110 ? -2.902 0.201 19.696 1.00 95.00 110 MET A C 1
ATOM 832 O O . MET A 1 110 ? -2.222 -0.826 19.762 1.00 95.00 110 MET A O 1
ATOM 836 N N . ASP A 1 111 ? -3.847 0.482 20.593 1.00 97.06 111 ASP A N 1
ATOM 837 C CA . ASP A 1 111 ? -4.347 -0.541 21.501 1.00 97.06 111 ASP A CA 1
ATOM 838 C C . ASP A 1 111 ? -5.192 -1.573 20.736 1.00 97.06 111 ASP A C 1
ATOM 840 O O . ASP A 1 111 ? -5.749 -1.301 19.670 1.00 97.06 111 ASP A O 1
ATOM 844 N N . GLU A 1 112 ? -5.310 -2.774 21.303 1.00 96.12 112 GLU A N 1
ATOM 845 C CA . GLU A 1 112 ? -5.973 -3.901 20.647 1.00 96.12 112 GLU A CA 1
ATOM 846 C C . GLU A 1 112 ? -7.430 -3.613 20.248 1.00 96.12 112 GLU A C 1
ATOM 848 O O . GLU A 1 112 ? -7.884 -4.079 19.201 1.00 96.12 112 GLU A O 1
ATOM 853 N N . GLN A 1 113 ? -8.185 -2.883 21.074 1.00 97.25 113 GLN A N 1
ATOM 854 C CA . GLN A 1 113 ? -9.609 -2.663 20.825 1.00 97.25 113 GLN A CA 1
ATOM 855 C C . GLN A 1 113 ? -9.818 -1.661 19.688 1.00 97.25 113 GLN A C 1
ATOM 857 O O . GLN A 1 113 ? -10.678 -1.876 18.822 1.00 97.25 113 GLN A O 1
ATOM 862 N N . THR A 1 114 ? -9.020 -0.593 19.676 1.00 97.38 114 THR A N 1
ATOM 863 C CA . THR A 1 114 ? -9.001 0.389 18.588 1.00 97.38 114 THR A CA 1
ATOM 864 C C . THR A 1 114 ? -8.591 -0.276 17.279 1.00 97.38 114 THR A C 1
ATOM 866 O O . THR A 1 114 ? -9.313 -0.166 16.288 1.00 97.38 114 THR A O 1
ATOM 869 N N . GLU A 1 115 ? -7.505 -1.054 17.289 1.00 98.06 115 GLU A N 1
ATOM 870 C CA . GLU A 1 115 ? -7.015 -1.759 16.102 1.00 98.06 115 GLU A CA 1
ATOM 871 C C . GLU A 1 115 ? -8.052 -2.747 15.547 1.00 98.06 115 GLU A C 1
ATOM 873 O O . GLU A 1 115 ? -8.343 -2.750 14.351 1.00 98.06 115 GLU A O 1
ATOM 878 N N . ARG A 1 116 ? -8.679 -3.552 16.414 1.00 98.12 116 ARG A N 1
ATOM 879 C CA . ARG A 1 116 ? -9.742 -4.496 16.030 1.00 98.12 116 ARG A CA 1
ATOM 880 C C . ARG A 1 116 ? -10.907 -3.793 15.337 1.00 98.12 116 ARG A C 1
ATOM 882 O O . ARG A 1 116 ? -11.425 -4.292 14.337 1.00 98.12 116 ARG A O 1
ATOM 889 N N . SER A 1 117 ? -11.320 -2.652 15.882 1.00 98.06 117 SER A N 1
ATOM 890 C CA . SER A 1 117 ? -12.429 -1.864 15.340 1.00 98.06 117 SER A CA 1
ATOM 891 C C . SER A 1 117 ? -12.053 -1.240 13.992 1.00 98.06 117 SER A C 1
ATOM 893 O O . SER A 1 117 ? -12.854 -1.279 13.059 1.00 98.06 117 SER A O 1
ATOM 895 N N . ALA A 1 118 ? -10.821 -0.737 13.861 1.00 97.81 118 ALA A N 1
ATOM 896 C CA . ALA A 1 118 ? -10.299 -0.174 12.618 1.00 97.81 118 ALA A CA 1
ATOM 897 C C . ALA A 1 118 ? -10.188 -1.226 11.500 1.00 97.81 118 ALA A C 1
ATOM 899 O O . ALA A 1 118 ? -10.607 -0.957 10.375 1.00 97.81 118 ALA A O 1
ATOM 900 N N . ILE A 1 119 ? -9.700 -2.435 11.812 1.00 98.50 119 ILE A N 1
ATOM 901 C CA . ILE A 1 119 ? -9.622 -3.563 10.867 1.00 98.50 119 ILE A CA 1
ATOM 902 C C . ILE A 1 119 ? -11.006 -3.892 10.293 1.00 98.50 119 ILE A C 1
ATOM 904 O O . ILE A 1 119 ? -11.164 -3.986 9.074 1.00 98.50 119 ILE A O 1
ATOM 908 N N . ALA A 1 120 ? -12.013 -4.047 11.160 1.00 98.56 120 ALA A N 1
ATOM 909 C CA . ALA A 1 120 ? -13.373 -4.376 10.735 1.00 98.56 120 ALA A CA 1
ATOM 910 C C . ALA A 1 120 ? -13.995 -3.251 9.888 1.00 98.56 120 ALA A C 1
ATOM 912 O O . ALA A 1 120 ? -14.551 -3.509 8.821 1.00 98.56 120 ALA A O 1
ATOM 913 N N . ALA A 1 121 ? -13.845 -1.994 10.319 1.00 98.56 121 ALA A N 1
ATOM 914 C CA . ALA A 1 121 ? -14.365 -0.838 9.589 1.00 98.56 121 ALA A CA 1
ATOM 915 C C . ALA A 1 121 ? -13.735 -0.694 8.193 1.00 98.56 121 ALA A C 1
ATOM 917 O O . ALA A 1 121 ? -14.441 -0.431 7.218 1.00 98.56 121 ALA A O 1
ATOM 918 N N . ALA A 1 122 ? -12.421 -0.909 8.085 1.00 98.56 122 ALA A N 1
ATOM 919 C CA . ALA A 1 122 ? -11.708 -0.859 6.814 1.00 98.56 122 ALA A CA 1
ATOM 920 C C . ALA A 1 122 ? -12.187 -1.955 5.849 1.00 98.56 122 ALA A C 1
ATOM 922 O O . ALA A 1 122 ? -12.482 -1.668 4.687 1.00 98.56 122 ALA A O 1
ATOM 923 N N . TYR A 1 123 ? -12.331 -3.191 6.343 1.00 98.69 123 TYR A N 1
ATOM 924 C CA . TYR A 1 123 ? -12.846 -4.313 5.556 1.00 98.69 123 TYR A CA 1
ATOM 925 C C . TYR A 1 123 ? -14.248 -4.028 5.009 1.00 98.69 123 TYR A C 1
ATOM 927 O O . TYR A 1 123 ? -14.500 -4.206 3.814 1.00 98.69 123 TYR A O 1
ATOM 935 N N . ASP A 1 124 ? -15.152 -3.557 5.871 1.00 98.62 124 ASP A N 1
ATOM 936 C CA . ASP A 1 124 ? -16.535 -3.259 5.502 1.00 98.62 124 ASP A CA 1
ATOM 937 C C . ASP A 1 124 ? -16.629 -2.132 4.472 1.00 98.62 124 ASP A C 1
ATOM 939 O O . ASP A 1 124 ? -17.444 -2.203 3.548 1.00 98.62 124 ASP A O 1
ATOM 943 N N . SER A 1 125 ? -15.818 -1.083 4.626 1.00 98.69 125 SER A N 1
ATOM 944 C CA . SER A 1 125 ? -15.811 0.053 3.703 1.00 98.69 125 SER A CA 1
ATOM 945 C C . SER A 1 125 ? -15.261 -0.340 2.325 1.00 98.69 125 SER A C 1
ATOM 947 O O . SER A 1 125 ? -15.911 -0.090 1.304 1.00 98.69 125 SER A O 1
ATOM 949 N N . LEU A 1 126 ? -14.136 -1.062 2.265 1.00 98.56 126 LEU A N 1
ATOM 950 C CA . LEU A 1 126 ? -13.576 -1.552 0.996 1.00 98.56 126 LEU A CA 1
ATOM 951 C C . LEU A 1 126 ? -14.508 -2.538 0.285 1.00 98.56 126 LEU A C 1
ATOM 953 O O . LEU A 1 126 ? -14.746 -2.402 -0.918 1.00 98.56 126 LEU A O 1
ATOM 957 N N . SER A 1 127 ? -15.114 -3.460 1.040 1.00 98.25 127 SER A N 1
ATOM 958 C CA . SER A 1 127 ? -16.078 -4.430 0.505 1.00 98.25 127 SER A CA 1
ATOM 959 C C . SER A 1 127 ? -17.279 -3.756 -0.163 1.00 98.25 127 SER A C 1
ATOM 961 O O . SER A 1 127 ? -17.805 -4.274 -1.147 1.00 98.25 127 SER A O 1
ATOM 963 N N . LYS A 1 128 ? -17.704 -2.590 0.344 1.00 97.50 128 LYS A N 1
ATOM 964 C CA . LYS A 1 128 ? -18.801 -1.791 -0.229 1.00 97.50 128 LYS A CA 1
ATOM 965 C C . LYS A 1 128 ? -18.364 -0.922 -1.407 1.00 97.50 128 LYS A C 1
ATOM 967 O O . LYS A 1 128 ? -19.190 -0.625 -2.266 1.00 97.50 128 LYS A O 1
ATOM 972 N N . THR A 1 129 ? -17.108 -0.484 -1.437 1.00 97.50 129 THR A N 1
ATOM 973 C CA . THR A 1 129 ? -16.617 0.481 -2.432 1.00 97.50 129 THR A CA 1
ATOM 974 C C . THR A 1 129 ? -16.047 -0.204 -3.668 1.00 97.50 129 THR A C 1
ATOM 976 O O . THR A 1 129 ? -16.552 0.021 -4.766 1.00 97.50 129 THR A O 1
ATOM 979 N N . ILE A 1 130 ? -15.034 -1.060 -3.519 1.00 97.69 130 ILE A N 1
ATOM 980 C CA . ILE A 1 130 ? -14.305 -1.642 -4.661 1.00 97.69 130 ILE A CA 1
ATOM 981 C C . ILE A 1 130 ? -14.305 -3.167 -4.708 1.00 97.69 130 ILE A C 1
ATOM 983 O O . ILE A 1 130 ? -14.078 -3.721 -5.780 1.00 97.69 130 ILE A O 1
ATOM 987 N N . GLY A 1 131 ? -14.594 -3.843 -3.595 1.00 95.38 131 GLY A N 1
ATOM 988 C CA . GLY A 1 131 ? -14.640 -5.302 -3.522 1.00 95.38 131 GLY A CA 1
ATOM 989 C C . GLY A 1 131 ? -13.998 -5.851 -2.252 1.00 95.38 131 GLY A C 1
ATOM 990 O O . GLY A 1 131 ? -13.413 -5.113 -1.464 1.00 95.38 131 GLY A O 1
ATOM 991 N N . VAL A 1 132 ? -14.136 -7.162 -2.047 1.00 96.94 132 VAL A N 1
ATOM 992 C CA . VAL A 1 132 ? -13.644 -7.848 -0.844 1.00 96.94 132 VAL A CA 1
ATOM 993 C C . VAL A 1 132 ? -12.112 -7.785 -0.783 1.00 96.94 132 VAL A C 1
ATOM 995 O O . VAL A 1 132 ? -11.463 -8.303 -1.693 1.00 96.94 132 VAL A O 1
ATOM 998 N N . PRO A 1 133 ? -11.516 -7.210 0.280 1.00 97.69 133 PRO A N 1
ATOM 999 C CA . PRO A 1 133 ? -10.070 -7.177 0.428 1.00 97.69 133 PRO A CA 1
ATOM 1000 C C . PRO A 1 133 ? -9.563 -8.470 1.083 1.00 97.69 133 PRO A C 1
ATOM 1002 O O . PRO A 1 133 ? -9.608 -8.625 2.304 1.00 97.69 133 PRO A O 1
ATOM 1005 N N . TYR A 1 134 ? -9.074 -9.419 0.284 1.00 95.75 134 TYR A N 1
ATOM 1006 C CA . TYR A 1 134 ? -8.540 -10.682 0.814 1.00 95.75 134 TYR A CA 1
ATOM 1007 C C . TYR A 1 134 ? -7.151 -10.531 1.453 1.00 95.75 134 TYR A C 1
ATOM 1009 O O . TYR A 1 134 ? -6.744 -11.397 2.233 1.00 95.75 134 TYR A O 1
ATOM 1017 N N . GLY A 1 135 ? -6.435 -9.451 1.141 1.00 98.12 135 GLY A N 1
ATOM 1018 C CA . GLY A 1 135 ? -5.151 -9.100 1.744 1.00 98.12 135 GLY A CA 1
ATOM 1019 C C . GLY A 1 135 ? -5.257 -8.024 2.819 1.00 98.12 135 GLY A C 1
ATOM 1020 O O . GLY A 1 135 ? -6.184 -7.212 2.808 1.00 98.12 135 GLY A O 1
ATOM 1021 N N . TRP A 1 136 ? -4.268 -7.986 3.709 1.00 98.75 136 TRP A N 1
ATOM 1022 C CA . TRP A 1 136 ? -4.034 -6.881 4.639 1.00 98.75 136 TRP A CA 1
ATOM 1023 C C . TRP A 1 136 ? -2.569 -6.434 4.617 1.00 98.75 136 TRP A C 1
ATOM 1025 O O . TRP A 1 136 ? -1.661 -7.266 4.547 1.00 98.75 136 TRP A O 1
ATOM 1035 N N . TYR A 1 137 ? -2.339 -5.129 4.732 1.00 98.56 137 TYR A N 1
ATOM 1036 C CA . TYR A 1 137 ? -1.020 -4.537 4.929 1.00 98.56 137 TYR A CA 1
ATOM 1037 C C . TYR A 1 137 ? -1.137 -3.259 5.772 1.00 98.56 137 TYR A C 1
ATOM 1039 O O . TYR A 1 137 ? -1.964 -2.398 5.484 1.00 98.56 137 TYR A O 1
ATOM 1047 N N . CYS A 1 138 ? -0.325 -3.092 6.810 1.00 97.25 138 CYS A N 1
ATOM 1048 C CA . CYS A 1 138 ? -0.239 -1.855 7.588 1.00 97.25 138 CYS A CA 1
ATOM 1049 C C . CYS A 1 138 ? 0.668 -0.830 6.895 1.00 97.25 138 CYS A C 1
ATOM 1051 O O . CYS A 1 138 ? 1.563 -1.195 6.142 1.00 97.25 138 CYS A O 1
ATOM 1053 N N . ARG A 1 139 ? 0.505 0.463 7.217 1.00 90.81 139 ARG A N 1
ATOM 1054 C CA . ARG A 1 139 ? 1.354 1.568 6.720 1.00 90.81 139 ARG A CA 1
ATOM 1055 C C . ARG A 1 139 ? 2.855 1.244 6.706 1.00 90.81 139 ARG A C 1
ATOM 1057 O O . ARG A 1 139 ? 3.513 1.404 5.683 1.00 90.81 139 ARG A O 1
ATOM 1064 N N . THR A 1 140 ? 3.386 0.794 7.844 1.00 81.88 140 THR A N 1
ATOM 1065 C CA . THR A 1 140 ? 4.809 0.434 7.977 1.00 81.88 140 THR A CA 1
ATOM 1066 C C . THR A 1 140 ? 4.991 -0.849 8.774 1.00 81.88 140 THR A C 1
ATOM 1068 O O . THR A 1 140 ? 5.600 -1.805 8.293 1.00 81.88 140 THR A O 1
ATOM 1071 N N . ALA A 1 141 ? 4.507 -0.857 10.016 1.00 89.81 141 ALA A N 1
ATOM 1072 C CA . ALA A 1 141 ? 4.674 -1.969 10.933 1.00 89.81 141 ALA A CA 1
ATOM 1073 C C . ALA A 1 141 ? 3.321 -2.352 11.542 1.00 89.81 141 ALA A C 1
ATOM 1075 O O . ALA A 1 141 ? 2.568 -1.461 11.953 1.00 89.81 141 ALA A O 1
ATOM 1076 N N . PRO A 1 142 ? 3.022 -3.656 11.634 1.00 95.88 142 PRO A N 1
ATOM 1077 C CA . PRO A 1 142 ? 1.881 -4.132 12.392 1.00 95.88 142 PRO A CA 1
ATOM 1078 C C . PRO A 1 142 ? 2.136 -3.958 13.896 1.00 95.88 142 PRO A C 1
ATOM 1080 O O . PRO A 1 142 ? 3.279 -3.858 14.358 1.00 95.88 142 PRO A O 1
ATOM 1083 N N . SER A 1 143 ? 1.067 -3.998 14.679 1.00 95.69 143 SER A N 1
ATOM 1084 C CA . SER A 1 143 ? 1.137 -4.251 16.113 1.00 95.69 143 SER A CA 1
ATOM 1085 C C . SER A 1 143 ? 1.479 -5.721 16.393 1.00 95.69 143 SER A C 1
ATOM 1087 O O . SER A 1 143 ? 1.452 -6.603 15.526 1.00 95.69 143 SER A O 1
ATOM 1089 N N . VAL A 1 144 ? 1.767 -6.029 17.658 1.00 92.38 144 VAL A N 1
ATOM 1090 C CA . VAL A 1 144 ? 1.936 -7.421 18.109 1.00 92.38 144 VAL A CA 1
ATOM 1091 C C . VAL A 1 144 ? 0.626 -8.226 18.077 1.00 92.38 144 VAL A C 1
ATOM 1093 O O . VAL A 1 144 ? 0.655 -9.451 18.225 1.00 92.38 144 VAL A O 1
ATOM 1096 N N . HIS A 1 145 ? -0.517 -7.560 17.903 1.00 94.94 145 HIS A N 1
ATOM 1097 C CA . HIS A 1 145 ? -1.853 -8.148 17.875 1.00 94.94 145 HIS A CA 1
ATOM 1098 C C . HIS A 1 145 ? -2.403 -8.303 16.453 1.00 94.94 145 HIS A C 1
ATOM 1100 O O . HIS A 1 145 ? -3.151 -9.259 16.234 1.00 94.94 145 HIS A O 1
ATOM 1106 N N . THR A 1 146 ? -1.999 -7.456 15.493 1.00 97.00 146 THR A N 1
ATOM 1107 C CA . THR A 1 146 ? -2.575 -7.353 14.133 1.00 97.00 146 THR A CA 1
ATOM 1108 C C . THR A 1 146 ? -2.895 -8.709 13.525 1.00 97.00 146 THR A C 1
ATOM 1110 O O . THR A 1 146 ? -4.047 -9.017 13.249 1.00 97.00 146 THR A O 1
ATOM 1113 N N . ARG A 1 147 ? -1.903 -9.597 13.399 1.00 96.31 147 ARG A N 1
ATOM 1114 C CA . ARG A 1 147 ? -2.091 -10.881 12.710 1.00 96.31 147 ARG A CA 1
ATOM 1115 C C . ARG A 1 147 ? -3.134 -11.788 13.367 1.00 96.31 147 ARG A C 1
ATOM 1117 O O . ARG A 1 147 ? -3.872 -12.492 12.683 1.00 96.31 147 ARG A O 1
ATOM 1124 N N . ARG A 1 148 ? -3.208 -11.770 14.700 1.00 96.06 148 ARG A N 1
ATOM 1125 C CA . ARG A 1 148 ? -4.250 -12.489 15.439 1.00 96.06 148 ARG A CA 1
ATOM 1126 C C . ARG A 1 148 ? -5.616 -11.846 15.191 1.00 96.06 148 ARG A C 1
ATOM 1128 O O . ARG A 1 148 ? -6.570 -12.580 14.954 1.00 96.06 148 ARG A O 1
ATOM 1135 N N . LEU A 1 149 ? -5.697 -10.515 15.194 1.00 97.00 149 LEU A N 1
ATOM 1136 C CA . LEU A 1 149 ? -6.933 -9.779 14.915 1.00 97.00 149 LEU A CA 1
ATOM 1137 C C . LEU A 1 149 ? -7.465 -10.051 13.501 1.00 97.00 149 LEU A C 1
ATOM 1139 O O . LEU A 1 149 ? -8.664 -10.268 13.346 1.00 97.00 149 LEU A O 1
ATOM 1143 N N . LEU A 1 150 ? -6.593 -10.132 12.491 1.00 97.62 150 LEU A N 1
ATOM 1144 C CA . LEU A 1 150 ? -6.978 -10.489 11.117 1.00 97.62 150 LEU A CA 1
ATOM 1145 C C . LEU A 1 150 ? -7.596 -11.892 11.040 1.00 97.62 150 LEU A C 1
ATOM 1147 O O . LEU A 1 150 ? -8.640 -12.086 10.413 1.00 97.62 150 LEU A O 1
ATOM 1151 N N . LEU A 1 151 ? -6.984 -12.868 11.719 1.00 96.19 151 LEU A N 1
ATOM 1152 C CA . LEU A 1 151 ? -7.513 -14.230 11.801 1.00 96.19 151 LEU A CA 1
ATOM 1153 C C . LEU A 1 151 ? -8.855 -14.281 12.536 1.00 96.19 151 LEU A C 1
ATOM 1155 O O . LEU A 1 151 ? -9.765 -14.982 12.087 1.00 96.19 151 LEU A O 1
ATOM 1159 N N . GLU A 1 152 ? -8.975 -13.573 13.659 1.00 94.62 152 GLU A N 1
ATOM 1160 C CA . GLU A 1 152 ? -10.211 -13.475 14.445 1.00 94.62 152 GLU A CA 1
ATOM 1161 C C . GLU A 1 152 ? -11.339 -12.804 13.651 1.00 94.62 152 GLU A C 1
ATOM 1163 O O . GLU A 1 152 ? -12.466 -13.287 13.703 1.00 94.62 152 GLU A O 1
ATOM 1168 N N . HIS A 1 153 ? -11.034 -11.767 12.862 1.00 96.50 153 HIS A N 1
ATOM 1169 C CA . HIS A 1 153 ? -11.977 -11.162 11.916 1.00 96.50 153 HIS A CA 1
ATOM 1170 C C . HIS A 1 153 ? -12.426 -12.171 10.842 1.00 96.50 153 HIS A C 1
ATOM 1172 O O . HIS A 1 153 ? -13.605 -12.258 10.502 1.00 96.50 153 HIS A O 1
ATOM 1178 N N . GLY A 1 154 ? -11.490 -12.969 10.316 1.00 95.06 154 GLY A N 1
ATOM 1179 C CA . GLY A 1 154 ? -11.782 -14.096 9.423 1.00 95.06 154 GLY A CA 1
ATOM 1180 C C . GLY A 1 154 ? -12.086 -13.726 7.967 1.00 95.06 154 GLY A C 1
ATOM 1181 O O . GLY A 1 154 ? -12.385 -14.618 7.178 1.00 95.06 154 GLY A O 1
ATOM 1182 N N . GLY A 1 155 ? -12.006 -12.442 7.607 1.00 95.44 155 GLY A N 1
ATOM 1183 C CA . GLY A 1 155 ? -12.177 -11.951 6.232 1.00 95.44 155 GLY A CA 1
ATOM 1184 C C . GLY A 1 155 ? -10.900 -11.925 5.379 1.00 95.44 155 GLY A C 1
ATOM 1185 O O . GLY A 1 155 ? -10.999 -11.778 4.165 1.00 95.44 155 GLY A O 1
ATOM 1186 N N . PHE A 1 156 ? -9.720 -12.082 5.990 1.00 97.81 156 PHE A N 1
ATOM 1187 C CA . PHE A 1 156 ? -8.424 -11.962 5.313 1.00 97.81 156 PHE A CA 1
ATOM 1188 C C . PHE A 1 156 ? -7.793 -13.333 5.065 1.00 97.81 156 PHE A C 1
ATOM 1190 O O . PHE A 1 156 ? -7.688 -14.155 5.976 1.00 97.81 156 PHE A O 1
ATOM 1197 N N . MET A 1 157 ? -7.344 -13.567 3.834 1.00 97.00 157 MET A N 1
ATOM 1198 C CA . MET A 1 157 ? -6.631 -14.779 3.431 1.00 97.00 157 MET A CA 1
ATOM 1199 C C . MET A 1 157 ? -5.132 -14.678 3.692 1.00 97.00 157 MET A C 1
ATOM 1201 O O . MET A 1 157 ? -4.512 -15.685 4.038 1.00 97.00 157 MET A O 1
ATOM 1205 N N . TYR A 1 158 ? -4.556 -13.485 3.524 1.00 98.38 158 TYR A N 1
ATOM 1206 C CA . TYR A 1 158 ? -3.132 -13.247 3.724 1.00 98.38 158 TYR A CA 1
ATOM 1207 C C . TYR A 1 158 ? -2.849 -11.879 4.353 1.00 98.38 158 TYR A C 1
ATOM 1209 O O . TYR A 1 158 ? -3.678 -10.972 4.290 1.00 98.38 158 TYR A O 1
ATOM 1217 N N . ASP A 1 159 ? -1.668 -11.741 4.957 1.00 98.50 159 ASP A N 1
ATOM 1218 C CA . ASP A 1 159 ? -1.086 -10.440 5.300 1.00 98.50 159 ASP A CA 1
ATOM 1219 C C . ASP A 1 159 ? 0.259 -10.231 4.592 1.00 98.50 159 ASP A C 1
ATOM 1221 O O . ASP A 1 159 ? 0.954 -11.194 4.253 1.00 98.50 159 ASP A O 1
ATOM 1225 N N . SER A 1 160 ? 0.609 -8.969 4.363 1.00 98.19 160 SER A N 1
ATOM 1226 C CA . SER A 1 160 ? 1.849 -8.542 3.709 1.00 98.19 160 SER A CA 1
ATOM 1227 C C . SER A 1 160 ? 2.760 -7.722 4.628 1.00 98.19 160 SER A C 1
ATOM 1229 O O . SER A 1 160 ? 3.672 -7.043 4.166 1.00 98.19 160 SER A O 1
ATOM 1231 N N . ASP A 1 161 ? 2.563 -7.827 5.944 1.00 97.25 161 ASP A N 1
ATOM 1232 C CA . ASP A 1 161 ? 3.301 -7.093 6.983 1.00 97.25 161 ASP A CA 1
ATOM 1233 C C . ASP A 1 161 ? 4.674 -7.707 7.318 1.00 97.25 161 ASP A C 1
ATOM 1235 O O . ASP A 1 161 ? 5.138 -7.698 8.465 1.00 97.25 161 ASP A O 1
ATOM 1239 N N . ALA A 1 162 ? 5.323 -8.306 6.323 1.00 95.69 162 ALA A N 1
ATOM 1240 C CA . ALA A 1 162 ? 6.605 -8.976 6.468 1.00 95.69 162 ALA A CA 1
ATOM 1241 C C . ALA A 1 162 ? 7.506 -8.696 5.260 1.00 95.69 162 ALA A C 1
ATOM 1243 O O . ALA A 1 162 ? 7.035 -8.598 4.132 1.00 95.69 162 ALA A O 1
ATOM 1244 N N . TYR A 1 163 ? 8.812 -8.590 5.508 1.00 96.00 163 TYR A N 1
ATOM 1245 C CA . TYR A 1 163 ? 9.830 -8.188 4.521 1.00 96.00 163 TYR A CA 1
ATOM 1246 C C . TYR A 1 163 ? 11.032 -9.144 4.512 1.00 96.00 163 TYR A C 1
ATOM 1248 O O . TYR A 1 163 ? 12.170 -8.741 4.281 1.00 96.00 163 TYR A O 1
ATOM 1256 N N . ASN A 1 164 ? 10.805 -10.386 4.919 1.00 95.12 164 ASN A N 1
ATOM 1257 C CA . ASN A 1 164 ? 11.829 -11.312 5.404 1.00 95.12 164 ASN A CA 1
ATOM 1258 C C . ASN A 1 164 ? 11.968 -12.581 4.555 1.00 95.12 164 ASN A C 1
ATOM 1260 O O . ASN A 1 164 ? 12.680 -13.491 4.975 1.00 95.12 164 ASN A O 1
ATOM 1264 N N . ASP A 1 165 ? 11.273 -12.671 3.425 1.00 96.31 165 ASP A N 1
ATOM 1265 C CA . ASP A 1 165 ? 11.377 -13.801 2.508 1.00 96.31 165 ASP A CA 1
ATOM 1266 C C . ASP A 1 165 ? 10.983 -13.369 1.087 1.00 96.31 165 ASP A C 1
ATOM 1268 O O . ASP A 1 165 ? 10.413 -12.298 0.878 1.00 96.31 165 ASP A O 1
ATOM 1272 N N . GLU A 1 166 ? 11.285 -14.220 0.119 1.00 94.12 166 GLU A N 1
ATOM 1273 C CA . GLU A 1 166 ? 10.982 -14.051 -1.307 1.00 94.12 166 GLU A CA 1
ATOM 1274 C C . GLU A 1 166 ? 9.947 -15.088 -1.771 1.00 94.12 166 GLU A C 1
ATOM 1276 O O . GLU A 1 166 ? 9.677 -15.231 -2.964 1.00 94.12 166 GLU A O 1
ATOM 1281 N N . LEU A 1 167 ? 9.388 -15.855 -0.833 1.00 95.81 167 LEU A N 1
ATOM 1282 C CA . LEU A 1 167 ? 8.327 -16.827 -1.052 1.00 95.81 167 LEU A CA 1
ATOM 1283 C C . LEU A 1 167 ? 7.218 -16.651 -0.007 1.00 95.81 167 LEU A C 1
ATOM 1285 O O . LEU A 1 167 ? 7.509 -16.346 1.152 1.00 95.81 167 LEU A O 1
ATOM 1289 N N . PRO A 1 168 ? 5.945 -16.888 -0.372 1.00 96.81 168 PRO A N 1
ATOM 1290 C CA . PRO A 1 168 ? 4.869 -16.966 0.603 1.00 96.81 168 PRO A CA 1
ATOM 1291 C C . PRO A 1 168 ? 5.082 -18.111 1.594 1.00 96.81 168 PRO A C 1
ATOM 1293 O O . PRO A 1 168 ? 5.540 -19.198 1.230 1.00 96.81 168 PRO A O 1
ATOM 1296 N N . TYR A 1 169 ? 4.680 -17.903 2.844 1.00 95.94 169 TYR A N 1
ATOM 1297 C CA . TYR A 1 169 ? 4.768 -18.925 3.883 1.00 95.94 169 TYR A CA 1
ATOM 1298 C C . TYR A 1 169 ? 3.624 -18.806 4.884 1.00 95.94 169 TYR A C 1
ATOM 1300 O O . TYR A 1 169 ? 3.011 -17.758 5.048 1.00 95.94 169 TYR A O 1
ATOM 1308 N N . TYR A 1 170 ? 3.329 -19.897 5.584 1.00 96.44 170 TYR A N 1
ATOM 1309 C CA . TYR A 1 170 ? 2.344 -19.884 6.661 1.00 96.44 170 TYR A CA 1
ATOM 1310 C C . TYR A 1 170 ? 3.016 -19.666 8.011 1.00 96.44 170 TYR A C 1
ATOM 1312 O O . TYR A 1 170 ? 4.039 -20.290 8.303 1.00 96.44 170 TYR A O 1
ATOM 1320 N N . VAL A 1 171 ? 2.375 -18.874 8.866 1.00 93.56 171 VAL A N 1
ATOM 1321 C CA . VAL A 1 171 ? 2.724 -18.753 10.286 1.00 93.56 171 VAL A CA 1
ATOM 1322 C C . VAL A 1 171 ? 1.609 -19.294 11.162 1.00 93.56 171 VAL A C 1
ATOM 1324 O O . VAL A 1 171 ? 0.429 -19.091 10.878 1.00 93.56 171 VAL A O 1
ATOM 1327 N N . ASP A 1 172 ? 1.991 -19.960 12.248 1.00 91.31 172 ASP A N 1
ATOM 1328 C CA . ASP A 1 172 ? 1.051 -20.408 13.268 1.00 91.31 172 ASP A CA 1
ATOM 1329 C C . ASP A 1 172 ? 0.823 -19.286 14.286 1.00 91.31 172 ASP A C 1
ATOM 1331 O O . ASP A 1 172 ? 1.759 -18.775 14.909 1.00 91.31 172 ASP A O 1
ATOM 1335 N N . VAL A 1 173 ? -0.437 -18.914 14.475 1.00 90.31 173 VAL A N 1
ATOM 1336 C CA . VAL A 1 173 ? -0.870 -17.842 15.369 1.00 90.31 173 VAL A CA 1
ATOM 1337 C C . VAL A 1 173 ? -1.790 -18.429 16.424 1.00 90.31 173 VAL A C 1
ATOM 1339 O O . VAL A 1 173 ? -2.722 -19.171 16.121 1.00 90.31 173 VAL A O 1
ATOM 1342 N N . ALA A 1 174 ? -1.517 -18.104 17.683 1.00 85.81 174 ALA A N 1
ATOM 1343 C CA . ALA A 1 174 ? -2.389 -18.475 18.783 1.00 85.81 174 ALA A CA 1
ATOM 1344 C C . ALA A 1 174 ? -3.563 -17.493 18.874 1.00 85.81 174 ALA A C 1
ATOM 1346 O O . ALA A 1 174 ? -3.350 -16.308 19.132 1.00 85.81 174 ALA A O 1
ATOM 1347 N N . CYS A 1 175 ? -4.777 -18.002 18.688 1.00 84.38 175 CYS A N 1
ATOM 1348 C CA . CYS A 1 175 ? -6.032 -17.268 18.818 1.00 84.38 175 CYS A CA 1
ATOM 1349 C C . CYS A 1 175 ? -6.823 -17.805 20.014 1.00 84.38 175 CYS A C 1
ATOM 1351 O O . CYS A 1 175 ? -6.742 -18.994 20.326 1.00 84.38 175 CYS A O 1
ATOM 1353 N N . GLU A 1 176 ? -7.604 -16.953 20.668 1.00 78.88 176 GLU A N 1
ATOM 1354 C CA . GLU A 1 176 ? -8.558 -17.407 21.683 1.00 78.88 176 GLU A CA 1
ATOM 1355 C C . GLU A 1 176 ? -9.748 -18.103 21.014 1.00 78.88 176 GLU A C 1
ATOM 1357 O O . GLU A 1 176 ? -10.207 -17.697 19.945 1.00 78.88 176 GLU A O 1
ATOM 1362 N N . VAL A 1 177 ? -10.243 -19.179 21.625 1.00 66.19 177 VAL A N 1
ATOM 1363 C CA . VAL A 1 177 ? -11.454 -19.859 21.153 1.00 66.19 177 VAL A CA 1
ATOM 1364 C C . VAL A 1 177 ? -12.666 -19.066 21.640 1.00 66.19 177 VAL A C 1
ATOM 1366 O O . VAL A 1 177 ? -12.979 -19.092 22.831 1.00 66.19 177 VAL A O 1
ATOM 1369 N N . SER A 1 178 ? -13.375 -18.379 20.740 1.00 57.03 178 SER A N 1
ATOM 1370 C CA . SER A 1 178 ? -14.674 -17.797 21.093 1.00 57.03 178 SER A CA 1
ATOM 1371 C C . SER A 1 178 ? -15.739 -18.900 21.164 1.00 57.03 178 SER A C 1
ATOM 1373 O O . SER A 1 178 ? -15.754 -19.837 20.367 1.00 57.03 178 SER A O 1
ATOM 1375 N N . SER A 1 179 ? -16.682 -18.804 22.101 1.00 46.53 179 SER A N 1
ATOM 1376 C CA . SER A 1 179 ? -17.820 -19.735 22.183 1.00 46.53 179 SER A CA 1
ATOM 1377 C C . SER A 1 179 ? -18.777 -19.637 20.984 1.00 46.53 179 SER A C 1
ATOM 1379 O O . SER A 1 179 ? -19.583 -20.541 20.786 1.00 46.53 179 SER A O 1
ATOM 1381 N N . SER A 1 180 ? -18.667 -18.582 20.166 1.00 45.34 180 SER A N 1
ATOM 1382 C CA . SER A 1 180 ? -19.476 -18.342 18.964 1.00 45.34 180 SER A CA 1
ATOM 1383 C C . SER A 1 180 ? -18.922 -18.980 17.682 1.00 45.34 180 SER A C 1
ATOM 1385 O O . SER A 1 180 ? -19.657 -19.131 16.711 1.00 45.34 180 SER A O 1
ATOM 1387 N N . THR A 1 181 ? -17.644 -19.378 17.646 1.00 45.34 181 THR A N 1
ATOM 1388 C CA . THR A 1 181 ? -16.984 -19.788 16.389 1.00 45.34 181 THR A CA 1
ATOM 1389 C C . THR A 1 181 ? -17.282 -21.219 15.951 1.00 45.34 181 THR A C 1
ATOM 1391 O O . THR A 1 181 ? -17.079 -21.527 14.779 1.00 45.34 181 THR A O 1
ATOM 1394 N N . ARG A 1 182 ? -17.792 -22.097 16.830 1.00 42.09 182 ARG A N 1
ATOM 1395 C CA . ARG A 1 182 ? -18.095 -23.493 16.451 1.00 42.09 182 ARG A CA 1
ATOM 1396 C C . ARG A 1 182 ? -19.214 -23.594 15.414 1.00 42.09 182 ARG A C 1
ATOM 1398 O O . ARG A 1 182 ? -19.065 -24.357 14.465 1.00 42.09 182 ARG A O 1
ATOM 1405 N N . ASP A 1 183 ? -20.265 -22.791 15.548 1.00 35.75 183 ASP A N 1
ATOM 1406 C CA . ASP A 1 183 ? -21.417 -22.853 14.643 1.00 35.75 183 ASP A CA 1
ATOM 1407 C C . ASP A 1 183 ? -21.162 -22.075 13.334 1.00 35.75 183 ASP A C 1
ATOM 1409 O O . ASP A 1 183 ? -21.538 -22.528 12.251 1.00 35.75 183 ASP A O 1
ATOM 1413 N N . GLU A 1 184 ? -20.424 -20.959 13.393 1.00 45.12 184 GLU A N 1
ATOM 1414 C CA . GLU A 1 184 ? -20.132 -20.124 12.217 1.00 45.12 184 GLU A CA 1
ATOM 1415 C C . GLU A 1 184 ? -19.028 -20.698 11.307 1.00 45.12 184 GLU A C 1
ATOM 1417 O O . GLU A 1 184 ? -19.138 -20.610 10.080 1.00 45.12 184 GLU A O 1
ATOM 1422 N N . GLN A 1 185 ? -17.978 -21.335 11.854 1.00 44.09 185 GLN A N 1
ATOM 1423 C CA . GLN A 1 185 ? -16.949 -21.998 11.028 1.00 44.09 185 GLN A CA 1
ATOM 1424 C C . GLN A 1 185 ? -17.502 -23.213 10.279 1.00 44.09 185 GLN A C 1
ATOM 1426 O O . GLN A 1 185 ? -17.075 -23.486 9.152 1.00 44.09 185 GLN A O 1
ATOM 1431 N N . GLN A 1 186 ? -18.461 -23.923 10.877 1.00 41.94 186 GLN A N 1
ATOM 1432 C CA . GLN A 1 186 ? -19.084 -25.092 10.263 1.00 41.94 186 GLN A CA 1
ATOM 1433 C C . GLN A 1 186 ? -20.022 -24.695 9.111 1.00 41.94 186 GLN A C 1
ATOM 1435 O O . GLN A 1 186 ? -20.116 -25.422 8.124 1.00 41.94 186 GLN A O 1
ATOM 1440 N N . GLN A 1 187 ? -20.629 -23.502 9.175 1.00 40.06 187 GLN A N 1
ATOM 1441 C CA . GLN A 1 187 ? -21.444 -22.936 8.092 1.00 40.06 187 GLN A CA 1
ATOM 1442 C C . GLN A 1 187 ? -20.615 -22.258 6.986 1.00 40.06 187 GLN A C 1
ATOM 1444 O O . GLN A 1 187 ? -20.954 -22.392 5.811 1.00 40.06 187 GLN A O 1
ATOM 1449 N N . ARG A 1 188 ? -19.501 -21.580 7.309 1.00 49.47 188 ARG A N 1
ATOM 1450 C CA . ARG A 1 188 ? -18.660 -20.888 6.304 1.00 49.47 188 ARG A CA 1
ATOM 1451 C C . ARG A 1 188 ? -17.740 -21.816 5.507 1.00 49.47 188 ARG A C 1
ATOM 1453 O O . ARG A 1 188 ? -17.507 -21.559 4.329 1.00 49.47 188 ARG A O 1
ATOM 1460 N N . SER A 1 189 ? -17.276 -22.924 6.093 1.00 45.06 189 SER A N 1
ATOM 1461 C CA . SER A 1 189 ? -16.449 -23.918 5.378 1.00 45.06 189 SER A CA 1
ATOM 1462 C C . SER A 1 189 ? -17.195 -24.609 4.226 1.00 45.06 189 SER A C 1
ATOM 1464 O O . SER A 1 189 ? -16.564 -25.169 3.338 1.00 45.06 189 SER A O 1
ATOM 1466 N N . ALA A 1 190 ? -18.531 -24.543 4.207 1.00 41.38 190 ALA A N 1
ATOM 1467 C CA . ALA A 1 190 ? -19.357 -25.054 3.114 1.00 41.38 190 ALA A CA 1
ATOM 1468 C C . ALA A 1 190 ? -19.508 -24.070 1.932 1.00 41.38 190 ALA A C 1
ATOM 1470 O O . ALA A 1 190 ? -19.989 -24.471 0.876 1.00 41.38 190 ALA A O 1
ATOM 1471 N N . ALA A 1 191 ? -19.115 -22.798 2.090 1.00 39.25 191 ALA A N 1
ATOM 1472 C CA . ALA A 1 191 ? -19.373 -21.734 1.112 1.00 39.25 191 ALA A CA 1
ATOM 1473 C C . ALA A 1 191 ? -18.163 -21.364 0.233 1.00 39.25 191 ALA A C 1
ATOM 1475 O O . ALA A 1 191 ? -18.327 -20.659 -0.759 1.00 39.25 191 ALA A O 1
ATOM 1476 N N . ILE A 1 192 ? -16.957 -21.837 0.565 1.00 45.22 192 ILE A N 1
ATOM 1477 C CA . ILE A 1 192 ? -15.736 -21.588 -0.213 1.00 45.22 192 ILE A CA 1
ATOM 1478 C C . ILE A 1 192 ? -15.186 -22.936 -0.684 1.00 45.22 192 ILE A C 1
ATOM 1480 O O . ILE A 1 192 ? -14.306 -23.523 -0.059 1.00 45.22 192 ILE A O 1
ATOM 1484 N N . ALA A 1 193 ? -15.733 -23.444 -1.788 1.00 33.09 193 ALA A N 1
ATOM 1485 C CA . ALA A 1 193 ? -15.100 -24.509 -2.555 1.00 33.09 193 ALA A CA 1
ATOM 1486 C C . ALA A 1 193 ? -14.228 -23.859 -3.647 1.00 33.09 193 ALA A C 1
ATOM 1488 O O . ALA A 1 193 ? -14.764 -23.100 -4.460 1.00 33.09 193 ALA A O 1
ATOM 1489 N N . PRO A 1 194 ? -12.905 -24.094 -3.686 1.00 39.59 194 PRO A N 1
ATOM 1490 C CA . PRO A 1 194 ? -12.098 -23.677 -4.827 1.00 39.59 194 PRO A CA 1
ATOM 1491 C C . PRO A 1 194 ? -12.522 -24.469 -6.080 1.00 39.59 194 PRO A C 1
ATOM 1493 O O . PRO A 1 194 ? -12.895 -25.637 -5.952 1.00 39.59 194 PRO A O 1
ATOM 1496 N N . PRO A 1 195 ? -12.476 -23.881 -7.290 1.00 37.81 195 PRO A N 1
ATOM 1497 C CA . PRO A 1 195 ? -12.731 -24.629 -8.516 1.00 37.81 195 PRO A CA 1
ATOM 1498 C C . PRO A 1 195 ? -11.675 -25.728 -8.697 1.00 37.81 195 PRO A C 1
ATOM 1500 O O . PRO A 1 195 ? -10.483 -25.490 -8.484 1.00 37.81 195 PRO A O 1
ATOM 1503 N N . ASP A 1 196 ? -12.129 -26.918 -9.100 1.00 34.75 196 ASP A N 1
ATOM 1504 C CA . ASP A 1 196 ? -11.303 -28.098 -9.369 1.00 34.75 196 ASP A CA 1
ATOM 1505 C C . ASP A 1 196 ? -10.131 -27.755 -10.304 1.00 34.75 196 ASP A C 1
ATOM 1507 O O . ASP A 1 196 ? -10.300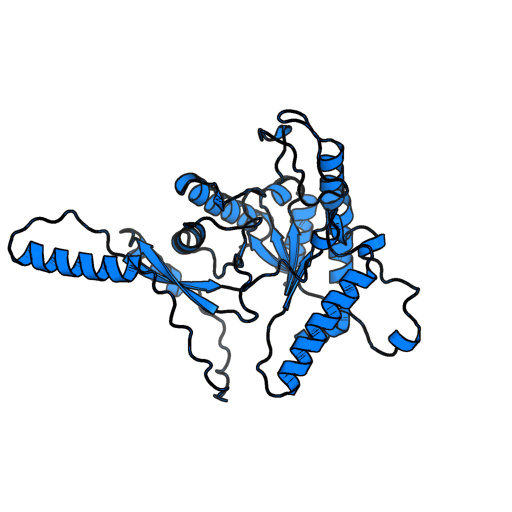 -27.569 -11.512 1.00 34.75 196 ASP A O 1
ATOM 1511 N N . ARG A 1 197 ? -8.915 -27.703 -9.751 1.00 34.94 197 ARG A N 1
ATOM 1512 C CA . ARG A 1 197 ? -7.673 -27.798 -10.526 1.00 34.94 197 ARG A CA 1
ATOM 1513 C C . ARG A 1 197 ? -7.045 -29.170 -10.297 1.00 34.94 197 ARG A C 1
ATOM 1515 O O . ARG A 1 197 ? -6.961 -29.607 -9.148 1.00 34.94 197 ARG A O 1
ATOM 1522 N N . PRO A 1 198 ? -6.564 -29.844 -11.355 1.00 32.78 198 PRO A N 1
ATOM 1523 C CA . PRO A 1 198 ? -5.847 -31.100 -11.200 1.00 32.78 198 PRO A CA 1
ATOM 1524 C C . PRO A 1 1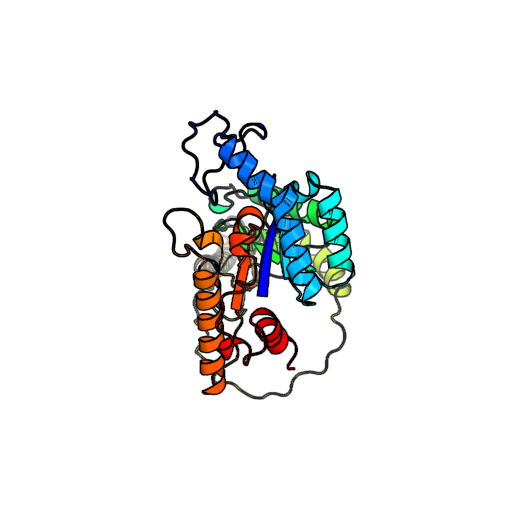98 ? -4.558 -30.882 -10.397 1.00 32.78 198 PRO A C 1
ATOM 1526 O O . PRO A 1 198 ? -3.855 -29.887 -10.575 1.00 32.78 198 PRO A O 1
ATOM 1529 N N . ALA A 1 199 ? -4.271 -31.821 -9.496 1.00 33.00 199 ALA A N 1
ATOM 1530 C CA . ALA A 1 199 ? -3.109 -31.784 -8.618 1.00 33.00 199 ALA A CA 1
ATOM 1531 C C . ALA A 1 199 ? -1.793 -31.724 -9.425 1.00 33.00 199 ALA A C 1
ATOM 1533 O O . ALA A 1 199 ? -1.615 -32.530 -10.343 1.00 33.00 199 ALA A O 1
ATOM 1534 N N . PRO A 1 200 ? -0.847 -30.825 -9.092 1.00 34.34 200 PRO A N 1
ATOM 1535 C CA . PRO A 1 200 ? 0.464 -30.827 -9.726 1.00 34.34 200 PRO A CA 1
ATOM 1536 C C . PRO A 1 200 ? 1.254 -32.076 -9.309 1.00 34.34 200 PRO A C 1
ATOM 1538 O O . PRO A 1 200 ? 1.259 -32.476 -8.143 1.00 34.34 200 PRO A O 1
ATOM 1541 N N . SER A 1 201 ? 1.908 -32.709 -10.286 1.00 33.59 201 SER A N 1
ATOM 1542 C CA . SER A 1 201 ? 2.707 -33.918 -10.078 1.00 33.59 201 SER A CA 1
ATOM 1543 C C . SER A 1 201 ? 3.927 -33.624 -9.206 1.00 33.59 201 SER A C 1
ATOM 1545 O O . SER A 1 201 ? 4.605 -32.617 -9.405 1.00 33.59 201 SER A O 1
ATOM 1547 N N . ALA A 1 202 ? 4.219 -34.527 -8.273 1.00 35.44 202 ALA A N 1
ATOM 1548 C CA . ALA A 1 202 ? 5.325 -34.424 -7.334 1.00 35.44 202 ALA A CA 1
ATOM 1549 C C . ALA A 1 202 ? 6.693 -34.448 -8.044 1.00 35.44 202 ALA A C 1
ATOM 1551 O O . ALA A 1 202 ? 7.229 -35.514 -8.343 1.00 35.44 202 ALA A O 1
ATOM 1552 N N . ALA A 1 203 ? 7.278 -33.271 -8.258 1.00 32.06 203 ALA A N 1
ATOM 1553 C CA . ALA A 1 203 ? 8.713 -33.102 -8.447 1.00 32.06 203 ALA A CA 1
ATOM 1554 C C . ALA A 1 203 ? 9.266 -32.375 -7.215 1.00 32.06 203 ALA A C 1
ATOM 1556 O O . ALA A 1 203 ? 8.786 -31.313 -6.833 1.00 32.06 203 ALA A O 1
ATOM 1557 N N . ASN A 1 204 ? 10.220 -33.023 -6.557 1.00 42.59 204 ASN A N 1
ATOM 1558 C CA . ASN A 1 204 ? 10.797 -32.669 -5.267 1.00 42.59 204 ASN A CA 1
ATOM 1559 C C . ASN A 1 204 ? 11.891 -31.594 -5.431 1.00 42.59 204 ASN A C 1
ATOM 1561 O O . ASN A 1 204 ? 12.906 -31.906 -6.058 1.00 42.59 204 ASN A O 1
ATOM 1565 N N . PRO A 1 205 ? 11.770 -30.379 -4.863 1.00 38.53 205 PRO A N 1
ATOM 1566 C CA . PRO A 1 205 ? 12.915 -29.510 -4.655 1.00 38.53 205 PRO A CA 1
ATOM 1567 C C . PRO A 1 205 ? 13.417 -29.673 -3.218 1.00 38.53 205 PRO A C 1
ATOM 1569 O O . PRO A 1 205 ? 12.650 -29.598 -2.260 1.00 38.53 205 PRO A O 1
ATOM 1572 N N . ALA A 1 206 ? 14.723 -29.907 -3.099 1.00 34.75 206 ALA A N 1
ATOM 1573 C CA . ALA A 1 206 ? 15.474 -30.064 -1.861 1.00 34.75 206 ALA A CA 1
ATOM 1574 C C . ALA A 1 206 ? 14.913 -29.218 -0.701 1.00 34.75 206 ALA A C 1
ATOM 1576 O O . ALA A 1 206 ? 14.954 -27.986 -0.725 1.00 34.75 206 ALA A O 1
ATOM 1577 N N . GLU A 1 207 ? 14.401 -29.904 0.324 1.00 34.34 207 GLU A N 1
ATOM 1578 C CA . GLU A 1 207 ? 13.920 -29.296 1.558 1.00 34.34 207 GLU A CA 1
ATOM 1579 C C . GLU A 1 207 ? 15.061 -28.507 2.218 1.00 34.34 207 GLU A C 1
ATOM 1581 O O . GLU A 1 207 ? 15.942 -29.068 2.874 1.00 34.34 207 GLU A O 1
ATOM 1586 N N . ARG A 1 208 ? 15.039 -27.175 2.088 1.00 42.38 208 ARG A N 1
ATOM 1587 C CA . ARG A 1 208 ? 15.696 -26.321 3.083 1.00 42.38 208 ARG A CA 1
ATOM 1588 C C . ARG A 1 208 ? 15.065 -26.654 4.440 1.00 42.38 208 ARG A C 1
ATOM 1590 O O . ARG A 1 208 ? 13.843 -26.816 4.505 1.00 42.38 208 ARG A O 1
ATOM 1597 N N . PRO A 1 209 ? 15.848 -26.751 5.528 1.00 34.81 209 PRO A N 1
ATOM 1598 C CA . PRO A 1 209 ? 15.281 -27.032 6.836 1.00 34.81 209 PRO A CA 1
ATOM 1599 C C . PRO A 1 209 ? 14.227 -25.969 7.145 1.00 34.81 209 PRO A C 1
ATOM 1601 O O . PRO A 1 209 ? 14.538 -24.778 7.192 1.00 34.81 209 PRO A O 1
ATOM 1604 N N . ARG A 1 210 ? 12.972 -26.407 7.331 1.00 40.25 210 ARG A N 1
ATOM 1605 C CA . ARG A 1 210 ? 11.901 -25.577 7.891 1.00 40.25 210 ARG A CA 1
ATOM 1606 C C . ARG A 1 210 ? 12.464 -24.951 9.155 1.00 40.25 210 ARG A C 1
ATOM 1608 O O . ARG A 1 210 ? 12.699 -25.672 10.120 1.00 40.25 210 ARG A O 1
ATOM 1615 N N . ASN A 1 211 ? 12.735 -23.651 9.137 1.00 36.22 211 ASN A N 1
ATOM 1616 C CA . ASN A 1 211 ? 13.237 -22.959 10.311 1.00 36.22 211 ASN A CA 1
ATOM 1617 C C . ASN A 1 211 ? 12.188 -23.137 11.430 1.00 36.22 211 ASN A C 1
ATOM 1619 O O . ASN A 1 211 ? 11.075 -22.631 11.288 1.00 36.22 211 ASN A O 1
ATOM 1623 N N . PRO A 1 212 ? 12.462 -23.890 12.514 1.00 36.88 212 PRO A N 1
ATOM 1624 C CA . PRO A 1 212 ? 11.440 -24.294 13.484 1.00 36.88 212 PRO A CA 1
ATOM 1625 C C . PRO A 1 212 ? 11.093 -23.181 14.493 1.00 36.88 212 PRO A C 1
ATOM 1627 O O . PRO A 1 212 ? 10.582 -23.438 15.585 1.00 36.88 212 PRO A O 1
ATOM 1630 N N . LEU A 1 213 ? 11.369 -21.929 14.143 1.00 38.75 213 LEU A N 1
ATOM 1631 C CA . LEU A 1 213 ? 11.122 -20.746 14.954 1.00 38.75 213 LEU A CA 1
ATOM 1632 C C . LEU A 1 213 ? 9.979 -19.985 14.263 1.00 38.75 213 LEU A C 1
ATOM 1634 O O . LEU A 1 213 ? 10.178 -19.431 13.196 1.00 38.75 213 LEU A O 1
ATOM 1638 N N . ARG A 1 214 ? 8.750 -19.893 14.773 1.00 46.44 214 ARG A N 1
ATOM 1639 C CA . ARG A 1 214 ? 8.316 -19.770 16.163 1.00 46.44 214 ARG A CA 1
ATOM 1640 C C . ARG A 1 214 ? 6.871 -20.274 16.286 1.00 46.44 214 ARG A C 1
ATOM 1642 O O . ARG A 1 214 ? 5.940 -19.536 15.983 1.00 46.44 214 ARG A O 1
ATOM 1649 N N . ILE A 1 215 ? 6.655 -21.448 16.879 1.00 49.03 215 ILE A N 1
ATOM 1650 C CA . ILE A 1 215 ? 5.505 -21.533 17.793 1.00 49.03 215 ILE A CA 1
ATOM 1651 C C . ILE A 1 215 ? 5.841 -20.512 18.876 1.00 49.03 215 ILE A C 1
ATOM 1653 O O . ILE A 1 215 ? 6.915 -20.624 19.477 1.00 49.03 215 ILE A O 1
ATOM 1657 N N . SER A 1 216 ? 5.016 -19.479 19.071 1.00 55.50 216 SER A N 1
ATOM 1658 C CA . SER A 1 216 ? 5.325 -18.478 20.094 1.00 55.50 216 SER A CA 1
ATOM 1659 C C . SER A 1 216 ? 5.579 -19.217 21.413 1.00 55.50 216 SER A C 1
ATOM 1661 O O . SER A 1 216 ? 4.837 -20.132 21.777 1.00 55.50 216 SER A O 1
ATOM 1663 N N . TRP A 1 217 ? 6.665 -18.885 22.114 1.00 58.41 217 TRP A N 1
ATOM 1664 C CA . TRP A 1 217 ? 6.976 -19.488 23.415 1.00 58.41 217 TRP A CA 1
ATOM 1665 C C . TRP A 1 217 ? 5.747 -19.443 24.342 1.00 58.41 217 TRP A C 1
ATOM 1667 O O . TRP A 1 217 ? 5.449 -20.402 25.046 1.00 58.41 217 TRP A O 1
ATOM 1677 N N . ARG A 1 218 ? 4.945 -18.379 24.204 1.00 60.00 218 ARG A N 1
ATOM 1678 C CA . ARG A 1 218 ? 3.631 -18.195 24.820 1.00 60.00 218 ARG A CA 1
ATOM 1679 C C . ARG A 1 218 ? 2.631 -19.319 24.515 1.00 60.00 218 ARG A C 1
ATOM 1681 O O . ARG A 1 218 ? 1.996 -19.785 25.448 1.00 60.00 218 ARG A O 1
ATOM 1688 N N . ALA A 1 219 ? 2.507 -19.794 23.275 1.00 62.12 219 ALA A N 1
ATOM 1689 C CA . ALA A 1 219 ? 1.612 -20.904 22.929 1.00 62.12 219 ALA A CA 1
ATOM 1690 C C . ALA A 1 219 ? 2.072 -22.240 23.540 1.00 62.12 219 ALA A C 1
ATOM 1692 O O . ALA A 1 219 ? 1.252 -22.978 24.085 1.00 62.12 219 ALA A O 1
ATOM 1693 N N . ARG A 1 220 ? 3.387 -22.525 23.529 1.00 67.75 220 ARG A N 1
ATOM 1694 C CA . ARG A 1 220 ? 3.943 -23.721 24.198 1.00 67.75 220 ARG A CA 1
ATOM 1695 C C . ARG A 1 220 ? 3.721 -23.673 25.711 1.00 67.75 220 ARG A C 1
ATOM 1697 O O . ARG A 1 220 ? 3.316 -24.669 26.301 1.00 67.75 220 ARG A O 1
ATOM 1704 N N . MET A 1 221 ? 3.939 -22.511 26.323 1.00 72.25 221 MET A N 1
ATOM 1705 C CA . MET A 1 221 ? 3.726 -22.316 27.756 1.00 72.25 221 MET A CA 1
ATOM 1706 C C . MET A 1 221 ? 2.247 -22.320 28.136 1.00 72.25 221 MET A C 1
ATOM 1708 O O . MET A 1 221 ? 1.913 -22.884 29.166 1.00 72.25 221 MET A O 1
ATOM 1712 N N . HIS A 1 222 ? 1.346 -21.779 27.312 1.00 69.75 222 HIS A N 1
ATOM 1713 C CA . HIS A 1 222 ? -0.098 -21.899 27.543 1.00 69.75 222 HIS A CA 1
ATOM 1714 C C . HIS A 1 222 ? -0.564 -23.354 27.494 1.00 69.75 222 HIS A C 1
ATOM 1716 O O . HIS A 1 222 ? -1.332 -23.755 28.360 1.00 69.75 222 HIS A O 1
ATOM 1722 N N . ALA A 1 223 ? -0.083 -24.158 26.538 1.00 68.38 223 ALA A N 1
ATOM 1723 C CA . ALA A 1 223 ? -0.401 -25.586 26.499 1.00 68.38 223 ALA A CA 1
ATOM 1724 C C . ALA A 1 223 ? 0.101 -26.313 27.761 1.00 68.38 223 ALA A C 1
ATOM 1726 O O . ALA A 1 223 ? -0.625 -27.117 28.343 1.00 68.38 223 ALA A O 1
ATOM 1727 N N . LEU A 1 224 ? 1.311 -25.979 28.229 1.00 73.38 224 LEU A N 1
ATOM 1728 C CA . LEU A 1 224 ? 1.857 -26.495 29.485 1.00 73.38 224 LEU A CA 1
ATOM 1729 C C . LEU A 1 224 ? 1.034 -26.043 30.703 1.00 73.38 224 LEU A C 1
ATOM 1731 O O . LEU A 1 224 ? 0.721 -26.865 31.556 1.00 73.38 224 LEU A O 1
ATOM 1735 N N . TYR A 1 225 ? 0.650 -24.767 30.789 1.00 75.19 225 TYR A N 1
ATOM 1736 C CA . TYR A 1 225 ? -0.156 -24.245 31.894 1.00 75.19 225 TYR A CA 1
ATOM 1737 C C . TYR A 1 225 ? -1.578 -24.804 31.898 1.00 75.19 225 TYR A C 1
ATOM 1739 O O . TYR A 1 225 ? -2.095 -25.092 32.971 1.00 75.19 225 TYR A O 1
ATOM 1747 N N . ALA A 1 226 ? -2.189 -25.022 30.732 1.00 70.81 226 ALA A N 1
ATOM 1748 C CA . ALA A 1 226 ? -3.478 -25.700 30.623 1.00 70.81 226 ALA A CA 1
ATOM 1749 C C . ALA A 1 226 ? -3.387 -27.158 31.107 1.00 70.81 226 ALA A C 1
ATOM 1751 O O . ALA A 1 226 ? -4.258 -27.617 31.843 1.00 70.81 226 ALA A O 1
ATOM 1752 N N . LEU A 1 227 ? -2.303 -27.867 30.764 1.00 74.56 227 LEU A N 1
ATOM 1753 C CA . LEU A 1 227 ? -2.043 -29.219 31.266 1.00 74.56 227 LEU A CA 1
ATOM 1754 C C . LEU A 1 227 ? -1.827 -29.230 32.788 1.00 74.56 227 LEU A C 1
ATOM 1756 O O . LEU A 1 227 ? -2.424 -30.048 33.483 1.00 74.56 227 LEU A O 1
ATOM 1760 N N . ILE A 1 228 ? -1.013 -28.308 33.313 1.00 77.31 228 ILE A N 1
ATOM 1761 C CA . ILE A 1 228 ? -0.791 -28.152 34.759 1.00 77.31 228 ILE A CA 1
ATOM 1762 C C . ILE A 1 228 ? -2.110 -27.826 35.467 1.00 77.31 228 ILE A C 1
ATOM 1764 O O . ILE A 1 228 ? -2.400 -28.435 36.491 1.00 77.31 228 ILE A O 1
ATOM 1768 N N . GLY A 1 229 ? -2.925 -26.924 34.915 1.00 75.31 229 GLY A N 1
ATOM 1769 C CA . GLY A 1 229 ? -4.248 -26.588 35.441 1.00 75.31 229 GLY A CA 1
ATOM 1770 C C . GLY A 1 229 ? -5.162 -27.808 35.517 1.00 75.31 229 GLY A C 1
ATOM 1771 O O . GLY A 1 229 ? -5.699 -28.098 36.578 1.00 75.31 229 GLY A O 1
ATOM 1772 N N . SER A 1 230 ? -5.231 -28.604 34.446 1.00 74.62 230 SER A N 1
ATOM 1773 C CA . SER A 1 230 ? -6.004 -29.854 34.431 1.00 74.62 230 SER A CA 1
ATOM 1774 C C . SER A 1 230 ? -5.528 -30.864 35.488 1.00 74.62 230 SER A C 1
ATOM 1776 O O . SER A 1 230 ? -6.353 -31.502 36.146 1.00 74.62 230 SER A O 1
ATOM 1778 N N . VAL A 1 231 ? -4.213 -30.988 35.708 1.00 78.94 231 VAL A N 1
ATOM 1779 C CA . VAL A 1 231 ? -3.654 -31.841 36.772 1.00 78.94 231 VAL A CA 1
ATOM 1780 C C . VAL A 1 231 ? -3.992 -31.292 38.162 1.00 78.94 231 VAL A C 1
ATOM 1782 O O . VAL A 1 231 ? -4.394 -32.061 39.034 1.00 78.94 231 VAL A O 1
ATOM 1785 N N . LEU A 1 232 ? -3.872 -29.980 38.376 1.00 79.00 232 LEU A N 1
ATOM 1786 C CA . LEU A 1 232 ? -4.187 -29.323 39.649 1.00 79.00 232 LEU A CA 1
ATOM 1787 C C . LEU A 1 232 ? -5.676 -29.450 40.002 1.00 79.00 232 LEU A C 1
ATOM 1789 O O . LEU A 1 232 ? -6.011 -29.798 41.136 1.00 79.00 232 LEU A O 1
ATOM 1793 N N . GLU A 1 233 ? -6.565 -29.276 39.026 1.00 82.19 233 GLU A N 1
ATOM 1794 C CA . GLU A 1 233 ? -8.005 -29.486 39.198 1.00 82.19 233 GLU A CA 1
ATOM 1795 C C . GLU A 1 233 ? -8.327 -30.942 39.561 1.00 82.19 233 GLU A C 1
ATOM 1797 O O . GLU A 1 233 ? -9.161 -31.182 40.436 1.00 82.19 233 GLU A O 1
ATOM 1802 N N . SER A 1 234 ? -7.613 -31.916 38.976 1.00 80.75 234 SER A N 1
ATOM 1803 C CA . SER A 1 234 ? -7.791 -33.342 39.298 1.00 80.75 234 SER A CA 1
ATOM 1804 C C . SER A 1 234 ? -7.444 -33.699 40.751 1.00 80.75 234 SER A C 1
ATOM 1806 O O . SER A 1 234 ? -7.957 -34.684 41.279 1.00 80.75 234 SER A O 1
ATOM 1808 N N . VAL A 1 235 ? -6.625 -32.877 41.421 1.00 86.81 235 VAL A N 1
ATOM 1809 C CA . VAL A 1 235 ? -6.256 -33.027 42.842 1.00 86.81 235 VAL A CA 1
ATOM 1810 C C . VAL A 1 235 ? -6.960 -32.012 43.753 1.00 86.81 235 VAL A C 1
ATOM 1812 O O . VAL A 1 235 ? -6.567 -31.826 44.904 1.00 86.81 235 VAL A O 1
ATOM 1815 N N . GLY A 1 236 ? -8.023 -31.361 43.264 1.00 82.50 236 GLY A N 1
ATOM 1816 C CA . GLY A 1 236 ? -8.877 -30.470 44.055 1.00 82.50 236 GLY A CA 1
ATOM 1817 C C . GLY A 1 236 ? -8.357 -29.038 44.217 1.00 82.50 236 GLY A C 1
ATOM 1818 O O . GLY A 1 236 ? -8.935 -28.264 44.984 1.00 82.50 236 GLY A O 1
ATOM 1819 N N . VAL A 1 237 ? -7.297 -28.654 43.501 1.00 80.38 237 VAL A N 1
ATOM 1820 C CA . VAL A 1 237 ? -6.776 -27.281 43.491 1.00 80.38 237 VAL A CA 1
ATOM 1821 C C . VAL A 1 237 ? -7.501 -26.487 42.407 1.00 80.38 237 VAL A C 1
ATOM 1823 O O . VAL A 1 237 ? -7.375 -26.776 41.222 1.00 80.38 237 VAL A O 1
ATOM 1826 N N . ARG A 1 238 ? -8.265 -25.463 42.804 1.00 73.88 238 ARG A N 1
ATOM 1827 C CA . ARG A 1 238 ? -8.927 -24.567 41.845 1.00 73.88 238 ARG A CA 1
ATOM 1828 C C . ARG A 1 238 ? -7.900 -23.671 41.164 1.00 73.88 238 ARG A C 1
ATOM 1830 O O . ARG A 1 238 ? -7.273 -22.844 41.826 1.00 73.88 238 ARG A O 1
ATOM 1837 N N . THR A 1 239 ? -7.789 -23.786 39.848 1.00 64.81 239 THR A N 1
ATOM 1838 C CA . THR A 1 239 ? -7.053 -22.837 39.011 1.00 64.81 239 THR A CA 1
ATOM 1839 C C . THR A 1 239 ? -7.999 -21.821 38.368 1.00 64.81 239 THR A C 1
ATOM 1841 O O . THR A 1 239 ? -9.146 -22.159 38.073 1.00 64.81 239 THR A O 1
ATOM 1844 N N . PRO A 1 240 ? -7.574 -20.560 38.163 1.00 63.94 240 PRO A N 1
ATOM 1845 C CA . PRO A 1 240 ? -8.336 -19.631 37.338 1.00 63.94 240 PRO A CA 1
ATOM 1846 C C . PRO A 1 240 ? -8.449 -20.187 35.905 1.00 63.94 240 PRO A C 1
ATOM 1848 O O . PRO A 1 240 ? -7.484 -20.782 35.415 1.00 63.94 240 PRO A O 1
ATOM 1851 N N . PRO A 1 241 ? -9.597 -20.015 35.226 1.00 60.94 241 PRO A N 1
ATOM 1852 C CA . PRO A 1 241 ? -9.799 -20.574 33.896 1.00 60.94 241 PRO A CA 1
ATOM 1853 C C . PRO A 1 241 ? -8.822 -19.944 32.898 1.00 60.94 241 PRO A C 1
ATOM 1855 O O . PRO A 1 241 ? -8.816 -18.730 32.695 1.00 60.94 241 PRO A O 1
ATOM 1858 N N . ILE A 1 242 ? -8.001 -20.779 32.261 1.00 62.47 242 ILE A N 1
ATOM 1859 C CA . ILE A 1 242 ? -7.189 -20.387 31.107 1.00 62.47 242 ILE A CA 1
ATOM 1860 C C . ILE A 1 242 ? -8.069 -20.577 29.875 1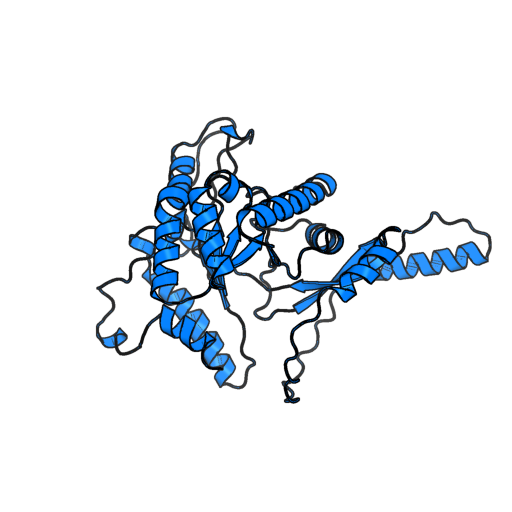.00 62.47 242 ILE A C 1
ATOM 1862 O O . ILE A 1 242 ? -8.490 -21.699 29.587 1.00 62.47 242 ILE A O 1
ATOM 1866 N N . ALA A 1 243 ? -8.361 -19.496 29.149 1.00 64.56 243 ALA A N 1
ATOM 1867 C CA . ALA A 1 243 ? -9.104 -19.595 27.899 1.00 64.56 243 ALA A CA 1
ATOM 1868 C C . ALA A 1 243 ? -8.358 -20.534 26.927 1.00 64.56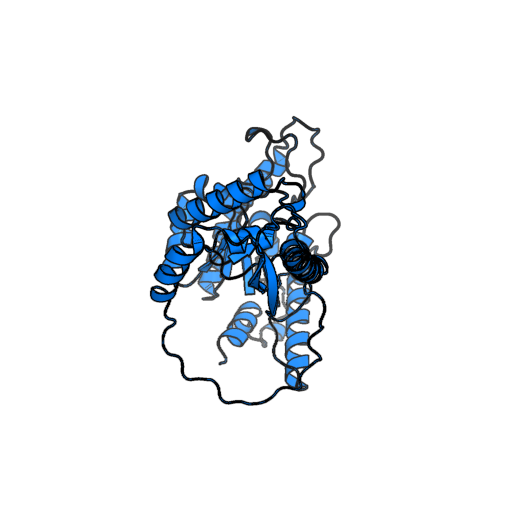 243 ALA A C 1
ATOM 1870 O O . ALA A 1 243 ? -7.144 -20.373 26.736 1.00 64.56 243 ALA A O 1
ATOM 1871 N N . PRO A 1 244 ? -9.036 -21.532 26.328 1.00 67.38 244 PRO A N 1
ATOM 1872 C CA . PRO A 1 244 ? -8.384 -22.423 25.386 1.00 67.38 244 PRO A CA 1
ATOM 1873 C C . PRO A 1 244 ? -7.891 -21.615 24.182 1.00 67.38 244 PRO A C 1
ATOM 1875 O O . PRO A 1 244 ? -8.632 -20.824 23.599 1.00 67.38 244 PRO A O 1
ATOM 1878 N N . LEU A 1 245 ? -6.622 -21.815 23.822 1.00 74.56 245 LEU A N 1
ATOM 1879 C CA . LEU A 1 245 ? -6.039 -21.263 22.605 1.00 74.56 245 LEU A CA 1
ATOM 1880 C C . LEU A 1 245 ? -6.153 -22.279 21.471 1.00 74.56 245 LEU A C 1
ATOM 1882 O O . LEU A 1 245 ? -5.858 -23.461 21.655 1.00 74.56 245 LEU A O 1
ATOM 1886 N N . GLN A 1 246 ? -6.496 -21.801 20.282 1.00 81.88 246 GLN A N 1
ATOM 1887 C CA . GLN A 1 246 ? -6.413 -22.553 19.039 1.00 81.88 246 GLN A CA 1
ATOM 1888 C C . GLN A 1 246 ? -5.279 -21.991 18.183 1.00 81.88 246 GLN A C 1
ATOM 1890 O O . GLN A 1 246 ? -5.181 -20.782 17.975 1.00 81.88 246 GLN A O 1
ATOM 1895 N N . LEU A 1 247 ? -4.422 -22.873 17.663 1.00 86.81 247 LEU A N 1
ATOM 1896 C CA . LEU A 1 247 ? -3.453 -22.494 16.639 1.00 86.81 247 LEU A CA 1
ATOM 1897 C C . LEU A 1 247 ? -4.161 -22.416 15.288 1.00 86.81 247 LEU A C 1
ATOM 1899 O O . LEU A 1 247 ? -4.740 -23.398 14.821 1.00 86.81 247 LEU A O 1
ATOM 1903 N N . ARG A 1 248 ? -4.103 -21.242 14.666 1.00 90.00 248 ARG A N 1
ATOM 1904 C CA . ARG A 1 248 ? -4.593 -20.992 13.310 1.00 90.00 248 ARG A CA 1
ATOM 1905 C C . ARG A 1 248 ? -3.432 -20.586 12.416 1.00 90.00 248 ARG A C 1
ATOM 1907 O O . ARG A 1 248 ? -2.501 -19.928 12.870 1.00 90.00 248 ARG A O 1
ATOM 1914 N N . ARG A 1 249 ? -3.488 -20.984 11.145 1.00 93.44 249 ARG A N 1
ATOM 1915 C CA . ARG A 1 249 ? -2.459 -20.647 10.156 1.00 93.44 249 ARG A CA 1
ATOM 1916 C C . ARG A 1 249 ? -2.869 -19.394 9.397 1.00 93.44 249 ARG A C 1
ATOM 1918 O O . ARG A 1 249 ? -3.979 -19.353 8.876 1.00 93.44 249 ARG A O 1
ATOM 1925 N N . GLN A 1 250 ? -1.968 -18.424 9.315 1.00 96.38 250 GLN A N 1
ATOM 1926 C CA . GLN A 1 250 ? -2.108 -17.236 8.473 1.00 96.38 250 GLN A CA 1
ATOM 1927 C C . GLN A 1 250 ? -1.110 -17.331 7.320 1.00 96.38 250 GLN A C 1
ATOM 1929 O O . GLN A 1 250 ? 0.061 -17.634 7.565 1.00 96.38 250 GLN A O 1
ATOM 1934 N N . LEU A 1 251 ? -1.560 -17.103 6.083 1.00 98.31 251 LEU A N 1
ATOM 1935 C CA . LEU A 1 251 ? -0.652 -16.959 4.948 1.00 98.31 251 LEU A CA 1
ATOM 1936 C C . LEU A 1 251 ? 0.012 -15.582 5.016 1.00 98.31 251 LEU A C 1
ATOM 1938 O O . LEU A 1 251 ? -0.663 -14.567 5.159 1.00 98.31 251 LEU A O 1
ATOM 1942 N N . VAL A 1 252 ? 1.328 -15.557 4.887 1.00 98.12 252 VAL A N 1
ATOM 1943 C CA . VAL A 1 252 ? 2.119 -14.340 4.744 1.00 98.12 252 VAL A CA 1
ATOM 1944 C C . VAL A 1 252 ? 2.622 -14.288 3.311 1.00 98.12 252 VAL A C 1
ATOM 1946 O O . VAL A 1 252 ? 3.247 -15.242 2.840 1.00 98.12 252 VAL A O 1
ATOM 1949 N N . ILE A 1 253 ? 2.348 -13.181 2.625 1.00 98.06 253 ILE A N 1
ATOM 1950 C CA . ILE A 1 253 ? 2.916 -12.859 1.312 1.00 98.06 253 ILE A CA 1
ATOM 1951 C C . ILE A 1 253 ? 3.867 -11.680 1.521 1.00 98.06 253 ILE A C 1
ATOM 1953 O O . ILE A 1 253 ? 3.390 -10.548 1.638 1.00 98.06 253 ILE A O 1
ATOM 1957 N N . PRO A 1 254 ? 5.189 -11.914 1.598 1.00 97.50 254 PRO A N 1
ATOM 1958 C CA . PRO A 1 254 ? 6.141 -10.853 1.889 1.00 97.50 254 PRO A CA 1
ATOM 1959 C C . PRO A 1 254 ? 6.060 -9.679 0.907 1.00 97.50 254 PRO A C 1
ATOM 1961 O O . PRO A 1 254 ? 5.951 -9.841 -0.316 1.00 97.50 254 PRO A O 1
ATOM 1964 N N . TYR A 1 255 ? 6.137 -8.475 1.461 1.00 97.75 255 TYR A N 1
ATOM 1965 C CA . TYR A 1 255 ? 6.213 -7.226 0.720 1.00 97.75 255 TYR A CA 1
ATOM 1966 C C . TYR A 1 255 ? 7.647 -6.680 0.707 1.00 97.75 255 TYR A C 1
ATOM 1968 O O . TYR A 1 255 ? 8.601 -7.351 1.100 1.00 97.75 255 TYR A O 1
ATOM 1976 N N . THR A 1 256 ? 7.827 -5.459 0.204 1.00 95.94 256 THR A N 1
ATOM 1977 C CA . THR A 1 256 ? 9.132 -4.842 -0.003 1.00 95.94 256 THR A CA 1
ATOM 1978 C C . THR A 1 256 ? 9.157 -3.395 0.480 1.00 95.94 256 THR A C 1
ATOM 1980 O O . THR A 1 256 ? 8.317 -2.565 0.128 1.00 95.94 256 THR A O 1
ATOM 1983 N N . LEU A 1 257 ? 10.205 -3.067 1.233 1.00 93.56 257 LEU A N 1
ATOM 1984 C CA . LEU A 1 257 ? 10.666 -1.690 1.426 1.00 93.56 257 LEU A CA 1
ATOM 1985 C C . LEU A 1 257 ? 11.947 -1.417 0.625 1.00 93.56 257 LEU A C 1
ATOM 1987 O O . LEU A 1 257 ? 12.574 -0.376 0.820 1.00 93.56 257 LEU A O 1
ATOM 1991 N N . CYS A 1 258 ? 12.360 -2.352 -0.237 1.00 93.19 258 CYS A N 1
ATOM 1992 C CA . CYS A 1 258 ? 13.579 -2.281 -1.038 1.00 93.19 258 CYS A CA 1
ATOM 1993 C C . CYS A 1 258 ? 13.254 -1.800 -2.461 1.00 93.19 258 CYS A C 1
ATOM 1995 O O . CYS A 1 258 ? 13.478 -0.634 -2.781 1.00 93.19 258 CYS A O 1
ATOM 1997 N N . THR A 1 259 ? 12.629 -2.660 -3.268 1.00 95.62 259 THR A N 1
ATOM 1998 C CA . THR A 1 259 ? 12.060 -2.383 -4.600 1.00 95.62 259 THR A CA 1
ATOM 1999 C C . THR A 1 259 ? 10.767 -1.572 -4.493 1.00 95.62 259 THR A C 1
ATOM 2001 O O . THR A 1 259 ? 9.666 -2.037 -4.781 1.00 95.62 259 THR A O 1
ATOM 2004 N N . ASN A 1 260 ? 10.889 -0.346 -3.997 1.00 96.44 260 ASN A N 1
ATOM 2005 C CA . ASN A 1 260 ? 9.764 0.500 -3.627 1.00 96.44 260 ASN A CA 1
ATOM 2006 C C . ASN A 1 260 ? 10.067 1.960 -4.002 1.00 96.44 260 ASN A C 1
ATOM 2008 O O . ASN A 1 260 ? 11.130 2.482 -3.658 1.00 96.44 260 ASN A O 1
ATOM 2012 N N . ASP A 1 261 ? 9.149 2.634 -4.691 1.00 95.50 261 ASP A N 1
ATOM 2013 C CA . ASP A 1 261 ? 9.337 4.015 -5.165 1.00 95.50 261 ASP A CA 1
ATOM 2014 C C . ASP A 1 261 ? 9.383 5.054 -4.025 1.00 95.50 261 ASP A C 1
ATOM 2016 O O . ASP A 1 261 ? 9.803 6.189 -4.244 1.00 95.50 261 ASP A O 1
ATOM 2020 N N . SER A 1 262 ? 9.080 4.665 -2.779 1.00 93.94 262 SER A N 1
ATOM 2021 C CA . SER A 1 262 ? 9.342 5.483 -1.582 1.00 93.94 262 SER A CA 1
ATOM 2022 C C . SER A 1 262 ? 10.786 5.983 -1.494 1.00 93.94 262 SER A C 1
ATOM 2024 O O . SER A 1 262 ? 11.058 6.972 -0.816 1.00 93.94 262 SER A O 1
ATOM 2026 N N . LYS A 1 263 ? 11.731 5.331 -2.181 1.00 94.12 263 LYS A N 1
ATOM 2027 C CA . LYS A 1 263 ? 13.130 5.763 -2.288 1.00 94.12 263 LYS A CA 1
ATOM 2028 C C . LYS A 1 263 ? 13.351 7.023 -3.132 1.00 94.12 263 LYS A C 1
ATOM 2030 O O . LYS A 1 263 ? 14.479 7.505 -3.138 1.00 94.12 263 LYS A O 1
ATOM 2035 N N . PHE A 1 264 ? 12.320 7.561 -3.781 1.00 90.81 264 PHE A N 1
ATOM 2036 C CA . PHE A 1 264 ? 12.355 8.906 -4.361 1.00 90.81 264 PHE A CA 1
ATOM 2037 C C . PHE A 1 264 ? 12.199 10.023 -3.325 1.00 90.81 264 PHE A C 1
ATOM 2039 O O . PHE A 1 264 ? 12.528 11.167 -3.628 1.00 90.81 264 PHE A O 1
ATOM 2046 N N . ALA A 1 265 ? 11.688 9.726 -2.125 1.00 85.31 265 ALA A N 1
ATOM 2047 C CA . ALA A 1 265 ? 11.538 10.745 -1.091 1.00 85.31 265 ALA A CA 1
ATOM 2048 C C . ALA A 1 265 ? 12.915 11.267 -0.612 1.00 85.31 265 ALA A C 1
ATOM 2050 O O . ALA A 1 265 ? 13.912 10.542 -0.707 1.00 85.31 265 ALA A O 1
ATOM 2051 N N . PRO A 1 266 ? 12.995 12.497 -0.070 1.00 77.88 266 PRO A N 1
ATOM 2052 C CA . PRO A 1 266 ? 14.253 13.145 0.301 1.00 77.88 266 PRO A CA 1
ATOM 2053 C C . PRO A 1 266 ? 15.171 12.296 1.177 1.00 77.88 266 PRO A C 1
ATOM 2055 O O . PRO A 1 266 ? 14.725 11.600 2.090 1.00 77.88 266 PRO A O 1
ATOM 2058 N N . GLY A 1 267 ? 16.476 12.382 0.906 1.00 76.50 267 GLY A N 1
ATOM 2059 C CA . GLY A 1 267 ? 17.507 11.666 1.665 1.00 76.50 267 GLY A CA 1
ATOM 2060 C C . GLY A 1 267 ? 17.560 10.158 1.398 1.00 76.50 267 GLY A C 1
ATOM 2061 O O . GLY A 1 267 ? 18.168 9.425 2.178 1.00 76.50 267 GLY A O 1
ATOM 2062 N N . ARG A 1 268 ? 16.916 9.680 0.326 1.00 80.88 268 ARG A N 1
ATOM 2063 C CA . ARG A 1 268 ? 16.886 8.262 -0.060 1.00 80.88 268 ARG A CA 1
ATOM 2064 C C . ARG A 1 268 ? 17.611 8.017 -1.390 1.00 80.88 268 ARG A C 1
ATOM 2066 O O . ARG A 1 268 ? 18.408 8.835 -1.833 1.00 80.88 268 ARG A O 1
ATOM 2073 N N . ALA A 1 269 ? 17.416 6.825 -1.953 1.00 82.44 269 ALA A N 1
ATOM 2074 C CA . ALA A 1 269 ? 18.330 6.224 -2.916 1.00 82.44 269 ALA A CA 1
ATOM 2075 C C . ALA A 1 269 ? 18.119 6.644 -4.382 1.00 82.44 269 ALA A C 1
ATOM 2077 O O . ALA A 1 269 ? 19.082 6.590 -5.140 1.00 82.44 269 ALA A O 1
ATOM 2078 N N . PHE A 1 270 ? 16.910 7.035 -4.802 1.00 87.44 270 PHE A N 1
ATOM 2079 C CA . PHE A 1 270 ? 16.613 7.267 -6.223 1.00 87.44 270 PHE A CA 1
ATOM 2080 C C . PHE A 1 270 ? 16.443 8.752 -6.528 1.00 87.44 270 PHE A C 1
ATOM 2082 O O . PHE A 1 270 ? 15.605 9.432 -5.941 1.00 87.44 270 PHE A O 1
ATOM 2089 N N . SER A 1 271 ? 17.217 9.238 -7.494 1.00 85.94 271 SER A N 1
ATOM 2090 C CA . SER A 1 271 ? 17.147 10.606 -8.016 1.00 85.94 271 SER A CA 1
ATOM 2091 C C . SER A 1 271 ? 16.437 10.666 -9.368 1.00 85.94 271 SER A C 1
ATOM 2093 O O . SER A 1 271 ? 15.826 11.681 -9.706 1.00 85.94 271 SER A O 1
ATOM 2095 N N . THR A 1 272 ? 16.501 9.589 -10.155 1.00 86.69 272 THR A N 1
ATOM 2096 C CA . THR A 1 272 ? 15.946 9.529 -11.512 1.00 86.69 272 THR A CA 1
ATOM 2097 C C . THR A 1 272 ? 15.076 8.293 -11.732 1.00 86.69 272 THR A C 1
ATOM 2099 O O . THR A 1 272 ? 15.153 7.308 -10.999 1.00 86.69 272 THR A O 1
ATOM 2102 N N . SER A 1 273 ? 14.246 8.320 -12.779 1.00 87.12 273 SER A N 1
ATOM 2103 C CA . SER A 1 273 ? 13.497 7.135 -13.213 1.00 87.12 273 SER A CA 1
ATOM 2104 C C . SER A 1 273 ? 14.405 5.980 -13.645 1.00 87.12 273 SER A C 1
ATOM 2106 O O . SER A 1 273 ? 14.006 4.825 -13.510 1.00 87.12 273 SER A O 1
ATOM 2108 N N . ALA A 1 274 ? 15.620 6.271 -14.128 1.00 86.19 274 ALA A N 1
ATOM 2109 C CA . ALA A 1 274 ? 16.593 5.248 -14.492 1.00 86.19 274 ALA A CA 1
ATOM 2110 C C . ALA A 1 274 ? 17.077 4.478 -13.258 1.00 86.19 274 ALA A C 1
ATOM 2112 O O . ALA A 1 274 ? 17.107 3.255 -13.314 1.00 86.19 274 ALA A O 1
ATOM 2113 N N . ASP A 1 275 ? 17.339 5.162 -12.140 1.00 88.38 275 ASP A N 1
ATOM 2114 C CA . ASP A 1 275 ? 17.797 4.518 -10.901 1.00 88.38 275 ASP A CA 1
ATOM 2115 C C . ASP A 1 275 ? 16.787 3.461 -10.434 1.00 88.38 275 ASP A C 1
ATOM 2117 O O . ASP A 1 275 ? 17.146 2.317 -10.169 1.00 88.38 275 ASP A O 1
ATOM 2121 N N . PHE A 1 276 ? 15.500 3.824 -10.389 1.00 90.19 276 PHE A N 1
ATOM 2122 C CA . PHE A 1 276 ? 14.443 2.897 -9.982 1.00 90.19 276 PHE A CA 1
ATOM 2123 C C . PHE A 1 276 ? 14.271 1.742 -10.974 1.00 90.19 276 PHE A C 1
ATOM 2125 O O . PHE A 1 276 ? 14.087 0.593 -10.564 1.00 90.19 276 PHE A O 1
ATOM 2132 N N . TYR A 1 277 ? 14.340 2.039 -12.275 1.00 88.75 277 TYR A N 1
ATOM 2133 C CA . TYR A 1 277 ? 14.242 1.028 -13.323 1.00 88.75 277 TYR A CA 1
ATOM 2134 C C . TYR A 1 277 ? 15.378 0.006 -13.241 1.00 88.75 277 TYR A C 1
ATOM 2136 O O . TYR A 1 277 ? 15.110 -1.193 -13.212 1.00 88.75 277 TYR A O 1
ATOM 2144 N N . GLU A 1 278 ? 16.626 0.471 -13.194 1.00 89.44 278 GLU A N 1
ATOM 2145 C CA . GLU A 1 278 ? 17.808 -0.387 -13.124 1.00 89.44 278 GLU A CA 1
ATOM 2146 C C . GLU A 1 278 ? 17.796 -1.212 -11.842 1.00 89.44 278 GLU A C 1
ATOM 2148 O O . GLU A 1 278 ? 17.977 -2.421 -11.907 1.00 89.44 278 GLU A O 1
ATOM 2153 N N . PHE A 1 279 ? 17.439 -0.607 -10.706 1.00 92.69 279 PHE A N 1
ATOM 2154 C CA . PHE A 1 279 ? 17.328 -1.324 -9.439 1.00 92.69 279 PHE A CA 1
ATOM 2155 C C . PHE A 1 279 ? 16.291 -2.459 -9.484 1.00 92.69 279 PHE A C 1
ATOM 2157 O O . PHE A 1 279 ? 16.537 -3.554 -8.981 1.00 92.69 279 PHE A O 1
ATOM 2164 N N . CYS A 1 280 ? 15.128 -2.225 -10.104 1.00 93.06 280 CYS A N 1
ATOM 2165 C CA . CYS A 1 280 ? 14.119 -3.273 -10.271 1.00 93.06 280 CYS A CA 1
ATOM 2166 C C . CYS A 1 280 ? 14.553 -4.340 -11.282 1.00 93.06 280 CYS A C 1
ATOM 2168 O O . CYS A 1 280 ? 14.317 -5.522 -11.041 1.00 93.06 280 CYS A O 1
ATOM 2170 N N . ARG A 1 281 ? 15.178 -3.942 -12.399 1.00 91.19 281 ARG A N 1
ATOM 2171 C CA . ARG A 1 281 ? 15.711 -4.871 -13.405 1.00 91.19 281 ARG A CA 1
ATOM 2172 C C . ARG A 1 281 ? 16.753 -5.793 -12.783 1.00 91.19 281 ARG A C 1
ATOM 2174 O O . ARG A 1 281 ? 16.632 -7.000 -12.926 1.00 91.19 281 ARG A O 1
ATOM 2181 N N . ASP A 1 282 ? 17.710 -5.241 -12.049 1.00 93.56 282 ASP A N 1
ATOM 2182 C CA . ASP A 1 282 ? 18.787 -6.015 -11.435 1.00 93.56 282 ASP A CA 1
ATOM 2183 C C . ASP A 1 282 ? 18.236 -7.033 -10.419 1.00 93.56 282 ASP A C 1
ATOM 2185 O O . ASP A 1 282 ? 18.715 -8.163 -10.359 1.00 93.56 282 ASP A O 1
ATOM 2189 N N . ALA A 1 283 ? 17.177 -6.682 -9.675 1.00 94.06 283 ALA A N 1
ATOM 2190 C CA . ALA A 1 283 ? 16.487 -7.626 -8.792 1.00 94.06 283 ALA A CA 1
ATOM 2191 C C . ALA A 1 283 ? 15.817 -8.778 -9.563 1.00 94.06 283 ALA A C 1
ATOM 2193 O O . ALA A 1 283 ? 15.860 -9.924 -9.122 1.00 94.06 283 ALA A O 1
ATOM 2194 N N . ILE A 1 284 ? 15.205 -8.494 -10.715 1.00 91.88 284 ILE A N 1
ATOM 2195 C CA . ILE A 1 284 ? 14.598 -9.525 -11.570 1.00 91.88 284 ILE A CA 1
ATOM 2196 C C . ILE A 1 284 ? 15.683 -10.422 -12.163 1.00 91.88 284 ILE A C 1
ATOM 2198 O O . ILE A 1 284 ? 15.573 -11.640 -12.064 1.00 91.88 284 ILE A O 1
ATOM 2202 N N . ASP A 1 285 ? 16.726 -9.830 -12.744 1.00 92.38 285 ASP A N 1
ATOM 2203 C CA . ASP A 1 285 ? 17.821 -10.555 -13.390 1.00 92.38 285 ASP A CA 1
ATOM 2204 C C . ASP A 1 285 ? 18.517 -11.491 -12.393 1.00 92.38 285 ASP A C 1
ATOM 2206 O O . ASP A 1 285 ? 18.786 -12.646 -12.723 1.00 92.38 285 ASP A O 1
ATOM 2210 N N . ALA A 1 286 ? 18.734 -11.037 -11.154 1.00 93.50 286 ALA A N 1
ATOM 2211 C CA . ALA A 1 286 ? 19.284 -11.868 -10.086 1.00 93.50 286 ALA A CA 1
ATOM 2212 C C . ALA A 1 286 ? 18.373 -13.062 -9.752 1.00 93.50 286 ALA A C 1
ATOM 2214 O O . ALA A 1 286 ? 18.831 -14.202 -9.760 1.00 93.50 286 ALA A O 1
ATOM 2215 N N . LEU A 1 287 ? 17.075 -12.825 -9.524 1.00 92.31 287 LEU A N 1
ATOM 2216 C CA . LEU A 1 287 ? 16.121 -13.896 -9.207 1.00 92.31 287 LEU A CA 1
ATOM 2217 C C . LEU A 1 287 ? 15.967 -14.909 -10.351 1.00 92.31 287 LEU A C 1
ATOM 2219 O O . LEU A 1 287 ? 15.782 -16.101 -10.101 1.00 92.31 287 LEU A O 1
ATOM 2223 N N . MET A 1 288 ? 16.044 -14.449 -11.600 1.00 90.88 288 MET A N 1
ATOM 2224 C CA . MET A 1 288 ? 15.995 -15.313 -12.780 1.00 90.88 288 MET A CA 1
ATOM 2225 C C . MET A 1 288 ? 17.274 -16.142 -12.921 1.00 90.88 288 MET A C 1
ATOM 2227 O O . MET A 1 288 ? 17.185 -17.350 -13.120 1.00 90.88 288 MET A O 1
ATOM 2231 N N . ALA A 1 289 ? 18.449 -15.530 -12.746 1.00 92.56 289 ALA A N 1
ATOM 2232 C CA . ALA A 1 289 ? 19.725 -16.240 -12.791 1.00 92.56 289 ALA A CA 1
ATOM 2233 C C . ALA A 1 289 ? 19.811 -17.325 -11.706 1.00 92.56 289 ALA A C 1
ATOM 2235 O O . ALA A 1 289 ? 20.185 -18.460 -11.995 1.00 92.56 289 ALA A O 1
ATOM 2236 N N . GLU A 1 290 ? 19.387 -17.017 -10.476 1.00 92.50 290 GLU A N 1
ATOM 2237 C CA . GLU A 1 290 ? 19.322 -18.005 -9.393 1.00 92.50 290 GLU A CA 1
ATOM 2238 C C . GLU A 1 290 ? 18.387 -19.178 -9.724 1.00 92.50 290 GLU A C 1
ATOM 2240 O O . GLU A 1 290 ? 18.680 -20.323 -9.370 1.00 92.50 290 GLU A O 1
ATOM 2245 N N . ALA A 1 291 ? 17.264 -18.919 -10.400 1.00 90.44 291 ALA A N 1
ATOM 2246 C CA . ALA A 1 291 ? 16.352 -19.971 -10.840 1.00 90.44 291 ALA A CA 1
ATOM 2247 C C . ALA A 1 291 ? 16.972 -20.843 -11.948 1.00 90.44 291 ALA A C 1
ATOM 2249 O O . ALA A 1 291 ? 16.872 -22.071 -11.893 1.00 90.44 291 ALA A O 1
ATOM 2250 N N . ASP A 1 292 ? 17.663 -20.230 -12.911 1.00 90.44 292 ASP A N 1
ATOM 2251 C CA . ASP A 1 292 ? 18.327 -20.928 -14.019 1.00 90.44 292 ASP A CA 1
ATOM 2252 C C . ASP A 1 292 ? 19.512 -21.795 -13.550 1.00 90.44 292 ASP A C 1
ATOM 2254 O O . ASP A 1 292 ? 19.790 -22.844 -14.137 1.00 90.44 292 ASP A O 1
ATOM 2258 N N . GLU A 1 293 ? 20.162 -21.429 -12.440 1.00 93.12 293 GLU A N 1
ATOM 2259 C CA . GLU A 1 293 ? 21.193 -22.238 -11.765 1.00 93.12 293 GLU A CA 1
ATOM 2260 C C . GLU A 1 293 ? 20.624 -23.449 -10.989 1.00 93.12 293 GLU A C 1
ATOM 2262 O O . GLU A 1 293 ? 21.358 -24.178 -10.316 1.00 93.12 293 GLU A O 1
ATOM 2267 N N . GLY A 1 294 ? 19.316 -23.704 -11.096 1.00 86.44 294 GLY A N 1
ATOM 2268 C CA . GLY A 1 294 ? 18.614 -24.802 -10.426 1.00 86.44 294 GLY A CA 1
ATOM 2269 C C . GLY A 1 294 ? 17.946 -24.401 -9.109 1.00 86.44 294 GLY A C 1
ATOM 2270 O O . GLY A 1 294 ? 17.498 -25.273 -8.356 1.00 86.44 294 GLY A O 1
ATOM 2271 N N . GLY A 1 295 ? 17.874 -23.102 -8.809 1.00 83.94 295 GLY A N 1
ATOM 2272 C CA . GLY A 1 295 ? 17.089 -22.561 -7.706 1.00 83.94 295 GLY A CA 1
ATOM 2273 C C . GLY A 1 295 ? 15.580 -22.623 -7.963 1.00 83.94 295 GLY A C 1
ATOM 2274 O O . GLY A 1 295 ? 15.102 -22.732 -9.089 1.00 83.94 295 GLY A O 1
ATOM 2275 N N . ALA A 1 296 ? 14.791 -22.541 -6.890 1.00 86.06 296 ALA A N 1
ATOM 2276 C CA . ALA A 1 296 ? 13.347 -22.369 -7.024 1.00 86.06 296 ALA A CA 1
ATOM 2277 C C . ALA A 1 296 ? 13.030 -20.943 -7.500 1.00 86.06 296 ALA A C 1
ATOM 2279 O O . ALA A 1 296 ? 13.619 -19.989 -6.991 1.00 86.06 296 ALA A O 1
ATOM 2280 N N . ARG A 1 297 ? 12.061 -20.794 -8.414 1.00 90.50 297 ARG A N 1
ATOM 2281 C CA . ARG A 1 297 ? 11.511 -19.480 -8.784 1.00 90.50 297 ARG A CA 1
ATOM 2282 C C . ARG A 1 297 ? 10.894 -18.803 -7.558 1.00 90.50 297 ARG A C 1
ATOM 2284 O O . ARG A 1 297 ? 10.254 -19.465 -6.739 1.00 90.50 297 ARG A O 1
ATOM 2291 N N . ARG A 1 298 ? 11.066 -17.486 -7.456 1.00 92.56 298 ARG A N 1
ATOM 2292 C CA . ARG A 1 298 ? 10.650 -16.674 -6.304 1.00 92.56 298 ARG A CA 1
ATOM 2293 C C . ARG A 1 298 ? 9.773 -15.508 -6.730 1.00 92.56 298 ARG A C 1
ATOM 2295 O O . ARG A 1 298 ? 9.718 -15.160 -7.908 1.00 92.56 298 ARG A O 1
ATOM 2302 N N . MET A 1 299 ? 9.076 -14.906 -5.771 1.00 94.94 299 MET A N 1
ATOM 2303 C CA . MET A 1 299 ? 8.289 -13.705 -6.028 1.00 94.94 299 MET A CA 1
ATOM 2304 C C . MET A 1 299 ? 9.119 -12.437 -5.826 1.00 94.94 299 MET A C 1
ATOM 2306 O O . MET A 1 299 ? 9.958 -12.356 -4.935 1.00 94.94 299 MET A O 1
ATOM 2310 N N . LEU A 1 300 ? 8.799 -11.411 -6.613 1.00 95.62 300 LEU A N 1
ATOM 2311 C CA . LEU A 1 300 ? 9.248 -10.043 -6.392 1.00 95.62 300 LEU A CA 1
ATOM 2312 C C . LEU A 1 300 ? 8.031 -9.139 -6.200 1.00 95.62 300 LEU A C 1
ATOM 2314 O O . LEU A 1 300 ? 7.115 -9.121 -7.033 1.00 95.62 300 LEU A O 1
ATOM 2318 N N . SER A 1 301 ? 8.029 -8.378 -5.111 1.00 97.12 301 SER A N 1
ATOM 2319 C CA . SER A 1 301 ? 7.088 -7.278 -4.901 1.00 97.12 301 SER A CA 1
ATOM 2320 C C . SER A 1 301 ? 7.710 -5.967 -5.389 1.00 97.12 301 SER A C 1
ATOM 2322 O O . SER A 1 301 ? 8.916 -5.770 -5.247 1.00 97.12 301 SER A O 1
ATOM 2324 N N . ILE A 1 302 ? 6.902 -5.080 -5.974 1.00 97.69 302 ILE A N 1
ATOM 2325 C CA . ILE A 1 302 ? 7.295 -3.723 -6.372 1.00 97.69 302 ILE A CA 1
ATOM 2326 C C . ILE A 1 302 ? 6.243 -2.750 -5.844 1.00 97.69 302 ILE A C 1
ATOM 2328 O O . ILE A 1 302 ? 5.084 -2.810 -6.257 1.00 97.69 302 ILE A O 1
ATOM 2332 N N . GLY A 1 303 ? 6.651 -1.884 -4.918 1.00 97.81 303 GLY A N 1
ATOM 2333 C CA . GLY A 1 303 ? 5.780 -0.896 -4.281 1.00 97.81 303 GLY A CA 1
ATOM 2334 C C . GLY A 1 303 ? 5.743 0.428 -5.032 1.00 97.81 303 GLY A C 1
ATOM 2335 O O . GLY A 1 303 ? 6.800 0.962 -5.370 1.00 97.81 303 GLY A O 1
ATOM 2336 N N . LEU A 1 304 ? 4.538 0.944 -5.280 1.00 98.06 304 LEU A N 1
ATOM 2337 C CA . LEU A 1 304 ? 4.284 2.167 -6.041 1.00 98.06 304 LEU A CA 1
ATOM 2338 C C . LEU A 1 304 ? 3.325 3.091 -5.282 1.00 98.06 304 LEU A C 1
ATOM 2340 O O . LEU A 1 304 ? 2.276 2.633 -4.830 1.00 98.06 304 LEU A O 1
ATOM 2344 N N . HIS A 1 305 ? 3.629 4.385 -5.206 1.00 98.31 305 HIS A N 1
ATOM 2345 C CA . HIS A 1 305 ? 2.763 5.402 -4.604 1.00 98.31 305 HIS A CA 1
ATOM 2346 C C . HIS A 1 305 ? 2.393 6.435 -5.680 1.00 98.31 305 HIS A C 1
ATOM 2348 O O . HIS A 1 305 ? 3.280 7.091 -6.230 1.00 98.31 305 HIS A O 1
ATOM 2354 N N . PRO A 1 306 ? 1.109 6.622 -6.031 1.00 97.25 306 PRO A N 1
ATOM 2355 C CA . PRO A 1 306 ? 0.698 7.515 -7.109 1.00 97.25 306 PRO A CA 1
ATOM 2356 C C . PRO A 1 306 ? 1.160 8.964 -6.961 1.00 97.25 306 PRO A C 1
ATOM 2358 O O . PRO A 1 306 ? 1.479 9.593 -7.974 1.00 97.25 306 PRO A O 1
ATOM 2361 N N . ARG A 1 307 ? 1.245 9.493 -5.737 1.00 96.38 307 ARG A N 1
ATOM 2362 C CA . ARG A 1 307 ? 1.847 10.813 -5.487 1.00 96.38 307 ARG A CA 1
ATOM 2363 C C . ARG A 1 307 ? 3.357 10.875 -5.741 1.00 96.38 307 ARG A C 1
ATOM 2365 O O . ARG A 1 307 ? 3.872 11.959 -5.958 1.00 96.38 307 ARG A O 1
ATOM 2372 N N . LEU A 1 308 ? 4.061 9.740 -5.780 1.00 95.12 308 LEU A N 1
ATOM 2373 C CA . LEU A 1 308 ? 5.487 9.659 -6.102 1.00 95.12 308 LEU A CA 1
ATOM 2374 C C . LEU A 1 308 ? 5.714 9.236 -7.554 1.00 95.12 308 LEU A C 1
ATOM 2376 O O . LEU A 1 308 ? 6.009 10.099 -8.388 1.00 95.12 308 LEU A O 1
ATOM 2380 N N . ILE A 1 309 ? 5.574 7.944 -7.887 1.00 95.38 309 ILE A N 1
ATOM 2381 C CA . ILE A 1 309 ? 5.833 7.439 -9.246 1.00 95.38 309 ILE A CA 1
ATOM 2382 C C . ILE A 1 309 ? 4.954 8.137 -10.277 1.00 95.38 309 ILE A C 1
ATOM 2384 O O . ILE A 1 309 ? 5.386 8.329 -11.405 1.00 95.38 309 ILE A O 1
ATOM 2388 N N . GLY A 1 310 ? 3.749 8.582 -9.907 1.00 95.12 310 GLY A N 1
ATOM 2389 C CA . GLY A 1 310 ? 2.808 9.197 -10.836 1.00 95.12 310 GLY A CA 1
ATOM 2390 C C . GLY A 1 310 ? 3.310 10.489 -11.476 1.00 95.12 310 GLY A C 1
ATOM 2391 O O . GLY A 1 310 ? 2.737 10.892 -12.484 1.00 95.12 310 GLY A O 1
ATOM 2392 N N . HIS A 1 311 ? 4.370 11.135 -10.983 1.00 94.06 311 HIS A N 1
ATOM 2393 C CA . HIS A 1 311 ? 4.967 12.288 -11.660 1.00 94.06 311 HIS A CA 1
ATOM 2394 C C . HIS A 1 311 ? 5.541 11.922 -13.043 1.00 94.06 311 HIS A C 1
ATOM 2396 O O . HIS A 1 311 ? 6.163 10.872 -13.208 1.00 94.06 311 HIS A O 1
ATOM 2402 N N . PRO A 1 312 ? 5.411 12.799 -14.060 1.00 90.81 312 PRO A N 1
ATOM 2403 C CA . PRO A 1 312 ? 5.868 12.502 -15.419 1.00 90.81 312 PRO A CA 1
ATOM 2404 C C . PRO A 1 312 ? 7.368 12.195 -15.490 1.00 90.81 312 PRO A C 1
ATOM 2406 O O . PRO A 1 312 ? 7.762 11.329 -16.257 1.00 90.81 312 PRO A O 1
ATOM 2409 N N . ALA A 1 313 ? 8.193 12.839 -14.662 1.00 88.38 313 ALA A N 1
ATOM 2410 C CA . ALA A 1 313 ? 9.631 12.577 -14.612 1.00 88.38 313 ALA A CA 1
ATOM 2411 C C . ALA A 1 313 ? 9.985 11.165 -14.105 1.00 88.38 313 ALA A C 1
ATOM 2413 O O . ALA A 1 313 ? 11.079 10.680 -14.381 1.00 88.38 313 ALA A O 1
ATOM 2414 N N . ARG A 1 314 ? 9.071 10.512 -13.375 1.00 90.19 314 ARG A N 1
ATOM 2415 C CA . ARG A 1 314 ? 9.290 9.209 -12.734 1.00 90.19 314 ARG A CA 1
ATOM 2416 C C . ARG A 1 314 ? 8.624 8.053 -13.479 1.00 90.19 314 ARG A C 1
ATOM 2418 O O . ARG A 1 314 ? 9.203 6.976 -13.536 1.00 90.19 314 ARG A O 1
ATOM 2425 N N . ILE A 1 315 ? 7.457 8.279 -14.089 1.00 84.81 315 ILE A N 1
ATOM 2426 C CA . ILE A 1 315 ? 6.723 7.241 -14.840 1.00 84.81 315 ILE A CA 1
ATOM 2427 C C . ILE A 1 315 ? 6.999 7.229 -16.345 1.00 84.81 315 ILE A C 1
ATOM 2429 O O . ILE A 1 315 ? 6.637 6.265 -17.017 1.00 84.81 315 ILE A O 1
ATOM 2433 N N . ALA A 1 316 ? 7.547 8.308 -16.915 1.00 68.19 316 ALA A N 1
ATOM 2434 C CA . ALA A 1 316 ? 7.765 8.360 -18.356 1.00 68.19 316 ALA A CA 1
ATOM 2435 C C . ALA A 1 316 ? 8.855 7.371 -18.786 1.00 68.19 316 ALA A C 1
ATOM 2437 O O . ALA A 1 316 ? 9.956 7.362 -18.237 1.00 68.19 316 ALA A O 1
ATOM 2438 N N . ASP A 1 317 ? 8.561 6.612 -19.844 1.00 57.03 317 ASP A N 1
ATOM 2439 C CA . ASP A 1 317 ? 9.573 5.895 -20.614 1.00 57.03 317 ASP A CA 1
ATOM 2440 C C . ASP A 1 317 ? 10.531 6.938 -21.211 1.00 57.03 317 ASP A C 1
ATOM 2442 O O . ASP A 1 317 ? 10.146 7.713 -22.093 1.00 57.03 317 ASP A O 1
ATOM 2446 N N . SER A 1 318 ? 11.767 7.021 -20.710 1.00 42.72 318 SER A N 1
ATOM 2447 C CA . SER A 1 318 ? 12.714 8.015 -21.215 1.00 42.72 318 SER A CA 1
ATOM 2448 C C . SER A 1 318 ? 13.042 7.752 -22.696 1.00 42.72 318 SER A C 1
ATOM 2450 O O . SER A 1 318 ? 13.526 6.667 -23.037 1.00 42.72 318 SER A O 1
ATOM 2452 N N . PRO A 1 319 ? 12.877 8.739 -23.600 1.00 41.00 319 PRO A N 1
ATOM 2453 C CA . PRO A 1 319 ? 13.259 8.600 -25.004 1.00 41.00 319 PRO A CA 1
ATOM 2454 C C . PRO A 1 319 ? 14.781 8.504 -25.222 1.00 41.00 319 PRO A C 1
ATOM 2456 O O . PRO A 1 319 ? 15.203 8.200 -26.342 1.00 41.00 319 PRO A O 1
ATOM 2459 N N . THR A 1 320 ? 15.603 8.738 -24.188 1.00 40.28 320 THR A N 1
ATOM 2460 C CA . THR A 1 320 ? 17.074 8.675 -24.246 1.00 40.28 320 THR A CA 1
ATOM 2461 C C . THR A 1 320 ? 17.667 7.307 -23.908 1.00 40.28 320 THR A C 1
ATOM 2463 O O . THR A 1 320 ? 18.889 7.175 -23.960 1.00 40.28 320 THR A O 1
ATOM 2466 N N . GLN A 1 321 ? 16.860 6.271 -23.633 1.00 43.50 321 GLN A N 1
ATOM 2467 C CA . GLN A 1 321 ? 17.408 4.914 -23.557 1.00 43.50 321 GLN A CA 1
ATOM 2468 C C . GLN A 1 321 ? 18.061 4.544 -24.908 1.00 43.50 321 GLN A C 1
ATOM 2470 O O . GLN A 1 321 ? 17.394 4.631 -25.952 1.00 43.50 321 GLN A O 1
ATOM 2475 N N . PRO A 1 322 ? 19.358 4.166 -24.923 1.00 36.97 322 PRO A N 1
ATOM 2476 C CA . PRO A 1 322 ? 20.086 3.816 -26.135 1.00 36.97 322 PRO A CA 1
ATOM 2477 C C . PRO A 1 322 ? 19.285 2.876 -27.037 1.00 36.97 322 PRO A C 1
ATOM 2479 O O . PRO A 1 322 ? 18.700 1.898 -26.581 1.00 36.97 322 PRO A O 1
ATOM 2482 N N . ARG A 1 323 ? 19.294 3.124 -28.353 1.00 39.31 323 ARG A N 1
ATOM 2483 C CA . ARG A 1 323 ? 18.620 2.271 -29.354 1.00 39.31 323 ARG A CA 1
ATOM 2484 C C . ARG A 1 323 ? 19.037 0.791 -29.276 1.00 39.31 323 ARG A C 1
ATOM 2486 O O . ARG A 1 323 ? 18.260 -0.053 -29.699 1.00 39.31 323 ARG A O 1
ATOM 2493 N N . GLN A 1 324 ? 20.206 0.478 -28.711 1.00 39.69 324 GLN A N 1
ATOM 2494 C CA . GLN A 1 324 ? 20.676 -0.890 -28.447 1.00 39.69 324 GLN A CA 1
ATOM 2495 C C . GLN A 1 324 ? 19.975 -1.586 -27.265 1.00 39.69 324 GLN A C 1
ATOM 2497 O O . GLN A 1 324 ? 20.038 -2.801 -27.174 1.00 39.69 324 GLN A O 1
ATOM 2502 N N . LEU A 1 325 ? 19.243 -0.863 -26.414 1.00 39.56 325 LEU A N 1
ATOM 2503 C CA . LEU A 1 325 ? 18.306 -1.445 -25.442 1.00 39.56 325 LEU A CA 1
ATOM 2504 C C . LEU A 1 325 ? 16.903 -1.645 -26.036 1.00 39.56 325 LEU A C 1
ATOM 2506 O O . LEU A 1 325 ? 16.091 -2.354 -25.458 1.00 39.56 325 LEU A O 1
ATOM 2510 N N . ARG A 1 326 ? 16.616 -1.105 -27.234 1.00 39.44 326 ARG A N 1
ATOM 2511 C CA . ARG A 1 326 ? 15.376 -1.417 -27.974 1.00 39.44 326 ARG A CA 1
ATOM 2512 C C . ARG A 1 326 ? 15.392 -2.815 -28.601 1.00 39.44 326 ARG A C 1
ATOM 2514 O O . ARG A 1 326 ? 14.350 -3.264 -29.073 1.00 39.44 326 ARG A O 1
ATOM 2521 N N . SER A 1 327 ? 16.546 -3.491 -28.622 1.00 31.80 327 SER A N 1
ATOM 2522 C CA . SER A 1 327 ? 16.639 -4.907 -28.998 1.00 31.80 327 SER A CA 1
ATOM 2523 C C . SER A 1 327 ? 16.313 -5.866 -27.851 1.00 31.80 327 SER A C 1
ATOM 2525 O O . SER A 1 327 ? 16.202 -7.060 -28.109 1.00 31.80 327 SER A O 1
ATOM 2527 N N . SER A 1 328 ? 16.065 -5.360 -26.640 1.00 34.69 328 SER A N 1
ATOM 2528 C CA . SER A 1 328 ? 15.429 -6.115 -25.559 1.00 34.69 328 SER A CA 1
ATOM 2529 C C . SER A 1 328 ? 14.007 -5.595 -25.390 1.00 34.69 328 SER A C 1
ATOM 2531 O O . SER A 1 328 ? 13.759 -4.426 -25.090 1.00 34.69 328 SER A O 1
ATOM 2533 N N . ARG A 1 329 ? 13.046 -6.456 -25.699 1.00 33.22 329 ARG A N 1
ATOM 2534 C CA . ARG A 1 329 ? 11.625 -6.150 -25.672 1.00 33.22 329 ARG A CA 1
ATOM 2535 C C . ARG A 1 329 ? 11.127 -6.005 -24.226 1.00 33.22 329 ARG A C 1
ATOM 2537 O O . ARG A 1 329 ? 10.362 -6.839 -23.783 1.00 33.22 329 ARG A O 1
ATOM 2544 N N . THR A 1 330 ? 11.226 -4.774 -23.715 1.00 41.72 330 THR A N 1
ATOM 2545 C CA . THR A 1 330 ? 10.297 -4.104 -22.769 1.00 41.72 330 THR A CA 1
ATOM 2546 C C . THR A 1 330 ? 10.426 -4.440 -21.276 1.00 41.72 330 THR A C 1
ATOM 2548 O O . THR A 1 330 ? 9.855 -5.402 -20.813 1.00 41.72 330 THR A O 1
ATOM 2551 N N . ALA A 1 331 ? 10.913 -3.492 -20.473 1.00 42.81 331 ALA A N 1
ATOM 2552 C CA . ALA A 1 331 ? 10.885 -3.502 -19.002 1.00 42.81 331 ALA A CA 1
ATOM 2553 C C . ALA A 1 331 ? 9.588 -4.029 -18.348 1.00 42.81 331 ALA A C 1
ATOM 2555 O O . ALA A 1 331 ? 9.627 -4.874 -17.463 1.00 42.81 331 ALA A O 1
ATOM 2556 N N . ILE A 1 332 ? 8.419 -3.545 -18.791 1.00 39.84 332 ILE A N 1
ATOM 2557 C CA . ILE A 1 332 ? 7.127 -3.940 -18.203 1.00 39.84 332 ILE A CA 1
ATOM 2558 C C . ILE A 1 332 ? 6.496 -5.132 -18.945 1.00 39.84 332 ILE A C 1
ATOM 2560 O O . ILE A 1 332 ? 5.765 -5.909 -18.342 1.00 39.84 332 ILE A O 1
ATOM 2564 N N . ARG A 1 333 ? 6.801 -5.333 -20.235 1.00 36.00 333 ARG A N 1
ATOM 2565 C CA . ARG A 1 333 ? 6.359 -6.537 -20.964 1.00 36.00 333 ARG A CA 1
ATOM 2566 C C . ARG A 1 333 ? 7.202 -7.753 -20.592 1.00 36.00 333 ARG A C 1
ATOM 2568 O O . ARG A 1 333 ? 6.664 -8.834 -20.686 1.00 36.00 333 ARG A O 1
ATOM 2575 N N . ASP A 1 334 ? 8.448 -7.586 -20.166 1.00 40.50 334 ASP A N 1
ATOM 2576 C CA . ASP A 1 334 ? 9.330 -8.625 -19.628 1.00 40.50 334 ASP A CA 1
ATOM 2577 C C . ASP A 1 334 ? 8.903 -8.952 -18.190 1.00 40.50 334 ASP A C 1
ATOM 2579 O O . ASP A 1 334 ? 8.695 -10.117 -17.866 1.00 40.50 334 ASP A O 1
ATOM 2583 N N . LEU A 1 335 ? 8.572 -7.935 -17.380 1.00 42.50 335 LEU A N 1
ATOM 2584 C CA . LEU A 1 335 ? 7.881 -8.125 -16.095 1.00 42.50 335 LEU A CA 1
ATOM 2585 C C . LEU A 1 335 ? 6.524 -8.843 -16.235 1.00 42.50 335 LEU A C 1
ATOM 2587 O O . LEU A 1 335 ? 6.149 -9.600 -15.346 1.00 42.50 335 LEU A O 1
ATOM 2591 N N . HIS A 1 336 ? 5.791 -8.632 -17.334 1.00 34.66 336 HIS A N 1
ATOM 2592 C CA . HIS A 1 336 ? 4.512 -9.298 -17.613 1.00 34.66 336 HIS A CA 1
ATOM 2593 C C . HIS A 1 336 ? 4.666 -10.650 -18.344 1.00 34.66 336 HIS A C 1
ATOM 2595 O O . HIS A 1 336 ? 3.896 -11.574 -18.102 1.00 34.66 336 HIS A O 1
ATOM 2601 N N . ALA A 1 337 ? 5.673 -10.819 -19.205 1.00 35.97 337 ALA A N 1
ATOM 2602 C CA . ALA A 1 337 ? 5.944 -12.055 -19.942 1.00 35.97 337 ALA A CA 1
ATOM 2603 C C . ALA A 1 337 ? 6.516 -13.143 -19.029 1.00 35.97 337 ALA A C 1
ATOM 2605 O O . ALA A 1 337 ? 6.171 -14.304 -19.216 1.00 35.97 337 ALA A O 1
ATOM 2606 N N . CYS A 1 338 ? 7.279 -12.779 -17.991 1.00 36.62 338 CYS A N 1
ATOM 2607 C CA . CYS A 1 338 ? 7.653 -13.709 -16.920 1.00 36.62 338 CYS A CA 1
ATOM 2608 C C . CYS A 1 338 ? 6.446 -14.201 -16.096 1.00 36.62 338 CYS A C 1
ATOM 2610 O O . CYS A 1 338 ? 6.542 -15.234 -15.446 1.00 36.62 338 CYS A O 1
ATOM 2612 N N . VAL A 1 339 ? 5.310 -13.490 -16.123 1.00 36.94 339 VAL A N 1
ATOM 2613 C CA . VAL A 1 339 ? 4.068 -13.873 -15.419 1.00 36.94 339 VAL A CA 1
ATOM 2614 C C . VAL A 1 339 ? 3.123 -14.695 -16.309 1.00 36.94 339 VAL A C 1
ATOM 2616 O O . VAL A 1 339 ? 2.318 -15.458 -15.791 1.00 36.94 339 VAL A O 1
ATOM 2619 N N . GLN A 1 340 ? 3.219 -14.564 -17.636 1.00 28.72 340 GLN A N 1
ATOM 2620 C CA . GLN A 1 340 ? 2.355 -15.256 -18.608 1.00 28.72 340 GLN A CA 1
ATOM 2621 C C . GLN A 1 340 ? 3.025 -16.471 -19.279 1.00 28.72 340 GLN A C 1
ATOM 2623 O O . GLN A 1 340 ? 2.371 -17.196 -20.025 1.00 28.72 340 GLN A O 1
ATOM 2628 N N . ALA A 1 341 ? 4.321 -16.699 -19.050 1.00 29.36 341 ALA A N 1
ATOM 2629 C CA . ALA A 1 341 ? 5.034 -17.888 -19.510 1.00 29.36 341 ALA A CA 1
ATOM 2630 C C . ALA A 1 341 ? 4.938 -19.030 -18.480 1.00 29.36 341 ALA A C 1
ATOM 2632 O O . ALA A 1 341 ? 5.957 -19.437 -17.931 1.00 29.36 341 ALA A O 1
ATOM 2633 N N . GLU A 1 342 ? 3.710 -19.492 -18.209 1.00 29.53 342 GLU A N 1
ATOM 2634 C CA . GLU A 1 342 ? 3.320 -20.872 -17.834 1.00 29.53 342 GLU A CA 1
ATOM 2635 C C . GLU A 1 342 ? 1.807 -20.980 -17.594 1.00 29.53 342 GLU A C 1
ATOM 2637 O O . GLU A 1 342 ? 1.299 -20.412 -16.598 1.00 29.53 342 GLU A O 1
#

InterPro domains:
  IPR002509 NodB homology domain [PF01522] (44-138)
  IPR011330 Glycoside hydrolase/deacetylase, beta/alpha-barrel [SSF88713] (2-315)

Radius of gyration: 22.91 Å; chains: 1; bounding box: 43×58×73 Å

Sequence (342 aa):
NFCINLEEGAEPSIPDGDAESTASLCECGSDAPPGIRDLAAESMFEYGSRVGTWRVLRAFKSRDAPATLFACAQTLERHPELALALQAGVVEGRYDVCCHGLRWDEHSLMDEQTERSAIAAAYDSLSKTIGVPYGWYCRTAPSVHTRRLLLEHGGFMYDSDAYNDELPYYVDVACEVSSSTRDEQQQRSAAIAPPDRPAPSAANPAERPRNPLRISWRARMHALYALIGSVLESVGVRTPPIAPLQLRRQLVIPYTLCTNDSKFAPGRAFSTSADFYEFCRDAIDALMAEADEGGARRMLSIGLHPRLIGHPARIADSPTQPRQLRSSRTAIRDLHACVQAE